Protein AF-A0A836W6Z4-F1 (afdb_monomer_lite)

Foldseek 3Di:
DKKKKKKAWPDPPQDLLVVLVLCCVLPVDDSVNQVVQQDPRSMHIDIDDDLVSVVSSVVVCVVCVVTMDMAIDDPDDLVNLVVLLVLLCVLVVVPLLVVLVLLVVLVVQLPDPPPVSVVVSVVVNQLVLLLLLLLLLLCVSVVSDDSVCSNVDDCVVSCVFRNQLSQLQVQLVVVVCVVVVVVLVVVCVVPPPVSVVVVVVVVLLCLLCVLQLSLQSNPDTGNNSNNCSVVVVVVCVVLCPDPQSVVLSVVSVVVVVVLVVVVVVLVPDPVNSVVSSVSSSVVSSSSSSSSNSSNVSSVVVVVD

Structure (mmCIF, N/CA/C/O backbone):
data_AF-A0A836W6Z4-F1
#
_entry.id   AF-A0A836W6Z4-F1
#
loop_
_atom_site.group_PDB
_atom_site.id
_atom_site.type_symbol
_atom_site.label_atom_id
_atom_site.label_alt_id
_atom_site.label_comp_id
_atom_site.label_asym_id
_atom_site.label_entity_id
_atom_site.label_seq_id
_atom_site.pdbx_PDB_ins_code
_atom_site.Cartn_x
_atom_site.Cartn_y
_atom_site.Cartn_z
_atom_site.occupancy
_atom_site.B_iso_or_equiv
_atom_site.auth_seq_id
_atom_site.auth_comp_id
_atom_site.auth_asym_id
_atom_site.auth_atom_id
_atom_site.pdbx_PDB_model_num
ATOM 1 N N . MET A 1 1 ? -11.816 14.012 15.359 1.00 51.31 1 MET A N 1
ATOM 2 C CA . MET A 1 1 ? -11.848 12.922 14.362 1.00 51.31 1 MET A CA 1
ATOM 3 C C . MET A 1 1 ? -13.086 12.096 14.646 1.00 51.31 1 MET A C 1
ATOM 5 O O . MET A 1 1 ? -13.243 11.673 15.780 1.00 51.31 1 MET A O 1
ATOM 9 N N . GLN A 1 2 ? -13.979 11.945 13.673 1.00 57.72 2 GLN A N 1
ATOM 10 C CA . GLN A 1 2 ? -15.216 11.180 13.823 1.00 57.72 2 GLN A CA 1
ATOM 11 C C . GLN A 1 2 ? -14.991 9.803 13.196 1.00 57.72 2 GLN A C 1
ATOM 13 O O . GLN A 1 2 ? -14.587 9.717 12.036 1.00 57.72 2 GLN A O 1
ATOM 18 N N . ILE A 1 3 ? -15.168 8.736 13.974 1.00 65.06 3 ILE A N 1
ATOM 19 C CA . ILE A 1 3 ? -14.982 7.365 13.498 1.00 65.06 3 ILE A CA 1
ATOM 20 C C . ILE A 1 3 ? -16.368 6.765 13.317 1.00 65.06 3 ILE A C 1
ATOM 22 O O . ILE A 1 3 ? -17.110 6.635 14.288 1.00 65.06 3 ILE A O 1
ATOM 26 N N . LYS A 1 4 ? -16.734 6.427 12.081 1.00 71.69 4 LYS A N 1
ATOM 27 C CA . LYS A 1 4 ? -17.977 5.708 11.823 1.00 71.69 4 LYS A CA 1
ATOM 28 C C . LYS A 1 4 ? -17.718 4.227 12.062 1.00 71.69 4 LYS A C 1
ATOM 30 O O . LYS A 1 4 ? -16.754 3.667 11.549 1.00 71.69 4 LYS A O 1
ATOM 35 N N . ILE A 1 5 ? -18.552 3.603 12.872 1.00 73.69 5 ILE A N 1
ATOM 36 C CA . ILE A 1 5 ? -18.482 2.180 13.177 1.00 73.69 5 ILE A CA 1
ATOM 37 C C . ILE A 1 5 ? -19.791 1.575 12.709 1.00 73.69 5 ILE A C 1
ATOM 39 O O . ILE A 1 5 ? -20.852 1.978 13.170 1.00 73.69 5 ILE A O 1
ATOM 43 N N . THR A 1 6 ? -19.707 0.625 11.792 1.00 79.94 6 THR A N 1
ATOM 44 C CA . THR A 1 6 ? -20.843 -0.137 11.289 1.00 79.94 6 THR A CA 1
ATOM 45 C C . THR A 1 6 ? -20.753 -1.544 11.855 1.00 79.94 6 THR A C 1
ATOM 47 O O . THR A 1 6 ? -19.759 -2.238 11.645 1.00 79.94 6 THR A O 1
ATOM 50 N N . ILE A 1 7 ? -21.774 -1.963 12.591 1.00 82.31 7 ILE A N 1
ATOM 51 C CA . ILE A 1 7 ? -21.876 -3.313 13.142 1.00 82.31 7 ILE A CA 1
ATOM 52 C C . ILE A 1 7 ? -22.884 -4.084 12.307 1.00 82.31 7 ILE A C 1
ATOM 54 O O . ILE A 1 7 ? -24.008 -3.625 12.108 1.00 82.31 7 ILE A O 1
ATOM 58 N N . LEU A 1 8 ? -22.454 -5.238 11.810 1.00 84.50 8 LEU A N 1
ATOM 59 C CA . LEU A 1 8 ? -23.192 -6.078 10.879 1.00 84.50 8 LEU A CA 1
ATOM 60 C C . LEU A 1 8 ? -23.392 -7.468 11.496 1.00 84.50 8 LEU A C 1
ATOM 62 O O . LEU A 1 8 ? -22.473 -7.980 12.151 1.00 84.50 8 LEU A O 1
ATOM 66 N N . PRO A 1 9 ? -24.540 -8.116 11.255 1.00 83.31 9 PRO A N 1
ATOM 67 C CA . PRO A 1 9 ? -24.681 -9.533 11.540 1.00 83.31 9 PRO A CA 1
ATOM 68 C C . PRO A 1 9 ? -23.813 -10.321 10.551 1.00 83.31 9 PRO A C 1
ATOM 70 O O . PRO A 1 9 ? -23.821 -10.060 9.350 1.00 83.31 9 PRO A O 1
ATOM 73 N N . LYS A 1 10 ? -23.027 -11.278 11.050 1.00 81.81 10 LYS A N 1
ATOM 74 C CA . LYS A 1 10 ? -22.146 -12.101 10.202 1.00 81.81 10 LYS A CA 1
ATOM 75 C C . LYS A 1 10 ? -22.907 -13.205 9.459 1.00 81.81 10 LYS A C 1
ATOM 77 O O . LYS A 1 10 ? -22.446 -13.692 8.428 1.00 81.81 10 LYS A O 1
ATOM 82 N N . HIS A 1 11 ? -24.051 -13.602 10.009 1.00 81.31 11 HIS A N 1
ATOM 83 C CA . HIS A 1 11 ? -24.929 -14.646 9.498 1.00 81.31 11 HIS A CA 1
ATOM 84 C C . HIS A 1 11 ? -26.379 -14.166 9.584 1.00 81.31 11 HIS A C 1
ATOM 86 O O . HIS A 1 11 ? -26.731 -13.478 10.543 1.00 81.31 11 HIS A O 1
ATOM 92 N N . ASP A 1 12 ? -27.220 -14.580 8.634 1.00 75.12 12 ASP A N 1
ATOM 93 C CA . ASP A 1 12 ? -28.648 -14.217 8.594 1.00 75.12 12 ASP A CA 1
ATOM 94 C C . ASP A 1 12 ? -29.431 -14.733 9.816 1.00 75.12 12 ASP A C 1
ATOM 96 O O . ASP A 1 12 ? -30.500 -14.226 10.146 1.00 75.12 12 ASP A O 1
ATOM 100 N N . GLU A 1 13 ? -28.878 -15.728 10.513 1.00 79.88 13 GLU A N 1
ATOM 101 C CA . GLU A 1 13 ? -29.438 -16.332 11.726 1.00 79.88 13 GLU A CA 1
ATOM 102 C C . GLU A 1 13 ? -29.236 -15.472 12.987 1.00 79.88 13 GLU A C 1
ATOM 104 O O . GLU A 1 13 ? -29.824 -15.757 14.030 1.00 79.88 13 GLU A O 1
ATOM 109 N N . VAL A 1 14 ? -28.399 -14.429 12.926 1.00 79.31 14 VAL A N 1
ATOM 110 C CA . VAL A 1 14 ? -28.156 -13.547 14.074 1.00 79.31 14 VAL A CA 1
ATOM 111 C C . VAL A 1 14 ? -29.374 -12.638 14.269 1.00 79.31 14 VAL A C 1
ATOM 113 O O . VAL A 1 14 ? -29.718 -11.888 13.352 1.00 79.31 14 VAL A O 1
ATOM 116 N N . PRO A 1 15 ? -30.022 -12.649 15.452 1.00 82.12 15 PRO A N 1
ATOM 117 C CA . PRO A 1 15 ? -31.189 -11.812 15.704 1.00 82.12 15 PRO A CA 1
ATOM 118 C C . PRO A 1 15 ? -30.866 -10.338 15.480 1.00 82.12 15 PRO A C 1
ATOM 120 O O . PRO A 1 15 ? -29.850 -9.840 15.969 1.00 82.12 15 PRO A O 1
ATOM 123 N N . LYS A 1 16 ? -31.748 -9.614 14.785 1.00 77.31 16 LYS A N 1
ATOM 124 C CA . LYS A 1 16 ? -31.541 -8.184 14.515 1.00 77.31 16 LYS A CA 1
ATOM 125 C C . LYS A 1 16 ? -31.423 -7.390 15.820 1.00 77.31 16 LYS A C 1
ATOM 127 O O . LYS A 1 16 ? -30.593 -6.489 15.910 1.00 77.31 16 LYS A O 1
ATOM 132 N N . GLU A 1 17 ? -32.150 -7.767 16.873 1.00 81.62 17 GLU A N 1
ATOM 133 C CA . GLU A 1 17 ? -32.040 -7.095 18.173 1.00 81.62 17 GLU A CA 1
ATOM 134 C C . GLU A 1 17 ? -30.682 -7.299 18.868 1.00 81.62 17 GLU A C 1
ATOM 136 O O . GLU A 1 17 ? -30.306 -6.488 19.718 1.00 81.62 17 GLU A O 1
ATOM 141 N N . PHE A 1 18 ? -29.916 -8.335 18.504 1.00 84.31 18 PHE A N 1
ATOM 142 C CA . PHE A 1 18 ? -28.637 -8.664 19.143 1.00 84.31 18 PHE A CA 1
ATOM 143 C C . PHE A 1 18 ? -27.609 -7.534 19.003 1.00 84.31 18 PHE A C 1
ATOM 145 O O . PHE A 1 18 ? -26.846 -7.264 19.930 1.00 84.31 18 PHE A O 1
ATOM 152 N N . ILE A 1 19 ? -27.613 -6.824 17.870 1.00 85.06 19 ILE A N 1
ATOM 153 C CA . ILE A 1 19 ? -26.703 -5.694 17.633 1.00 85.06 19 ILE A CA 1
ATOM 154 C C . ILE A 1 19 ? -27.031 -4.525 18.564 1.00 85.06 19 ILE A C 1
ATOM 156 O O . ILE A 1 19 ? -26.117 -3.907 19.110 1.00 85.06 19 ILE A O 1
ATOM 160 N N . CYS A 1 20 ? -28.315 -4.256 18.805 1.00 85.69 20 CYS A N 1
ATOM 161 C CA . CYS A 1 20 ? -28.715 -3.200 19.727 1.00 85.69 20 CYS A CA 1
ATOM 162 C C . CYS A 1 20 ? -28.459 -3.569 21.189 1.00 85.69 20 CYS A C 1
ATOM 164 O O . CYS A 1 20 ? -27.978 -2.720 21.932 1.00 85.69 20 CYS A O 1
ATOM 166 N N . GLN A 1 21 ? -28.632 -4.834 21.582 1.00 85.56 21 GLN A N 1
ATOM 167 C CA . GLN A 1 21 ? -28.217 -5.314 22.912 1.00 85.56 21 GLN A CA 1
ATOM 168 C C . GLN A 1 21 ? -26.697 -5.205 23.109 1.00 85.56 21 GLN A C 1
ATOM 170 O O . GLN A 1 21 ? -26.207 -4.810 24.173 1.00 85.56 21 GLN A O 1
ATOM 175 N N . PHE A 1 22 ? -25.928 -5.528 22.066 1.00 85.50 22 PHE A N 1
ATOM 176 C CA . PHE A 1 22 ? -24.480 -5.369 22.065 1.00 85.50 22 PHE A CA 1
ATOM 177 C C . PHE A 1 22 ? -24.077 -3.899 22.234 1.00 85.50 22 PHE A C 1
ATOM 179 O O . PHE A 1 22 ? -23.220 -3.597 23.065 1.00 85.50 22 PHE A O 1
ATOM 186 N N . LEU A 1 23 ? -24.695 -2.984 21.481 1.00 84.31 23 LEU A N 1
ATOM 187 C CA . LEU A 1 23 ? -24.410 -1.548 21.542 1.00 84.31 23 LEU A CA 1
ATOM 188 C C . LEU A 1 23 ? -24.853 -0.916 22.864 1.00 84.31 23 LEU A C 1
ATOM 190 O O . LEU A 1 23 ? -24.118 -0.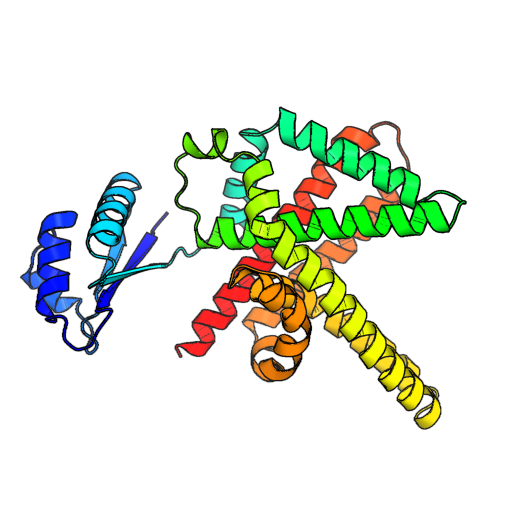101 23.418 1.00 84.31 23 LEU A O 1
ATOM 194 N N . GLU A 1 24 ? -25.984 -1.335 23.420 1.00 85.56 24 GLU A N 1
ATOM 195 C CA . GLU A 1 24 ? -26.427 -0.939 24.757 1.00 85.56 24 GLU A CA 1
ATOM 196 C C . GLU A 1 24 ? -25.398 -1.353 25.815 1.00 85.56 24 GLU A C 1
ATOM 198 O O . GLU A 1 24 ? -24.965 -0.545 26.635 1.00 85.56 24 GLU A O 1
ATOM 203 N N . THR A 1 25 ? -24.882 -2.579 25.727 1.00 80.25 25 THR A N 1
ATOM 204 C CA . THR A 1 25 ? -23.865 -3.071 26.666 1.00 80.25 25 THR A CA 1
ATOM 205 C C . THR A 1 25 ? -22.507 -2.384 26.471 1.00 80.25 25 THR A C 1
ATOM 207 O O . THR A 1 25 ? -21.814 -2.062 27.439 1.00 80.25 25 THR A O 1
ATOM 210 N N . ALA A 1 26 ? -22.092 -2.169 25.221 1.00 76.75 26 ALA A N 1
ATOM 211 C CA . ALA A 1 26 ? -20.766 -1.661 24.883 1.00 76.75 26 ALA A CA 1
ATOM 212 C C . ALA A 1 26 ? -20.650 -0.137 25.033 1.00 76.75 26 ALA A C 1
ATOM 214 O O . ALA A 1 26 ? -19.615 0.359 25.487 1.00 76.75 26 ALA A O 1
ATOM 215 N N . LEU A 1 27 ? -21.698 0.592 24.642 1.00 77.62 27 LEU A N 1
ATOM 216 C CA . LEU A 1 27 ? -21.726 2.052 24.540 1.00 77.62 27 LEU A CA 1
ATOM 217 C C . LEU A 1 27 ? -22.666 2.723 25.537 1.00 77.62 27 LEU A C 1
ATOM 219 O O . LEU A 1 27 ? -22.643 3.948 25.622 1.00 77.62 27 LEU A O 1
ATOM 223 N N . LYS A 1 28 ? -23.476 1.957 26.283 1.00 81.75 28 LYS A N 1
ATOM 224 C CA . LYS A 1 28 ? -24.622 2.491 27.042 1.00 81.75 28 LYS A CA 1
ATOM 225 C C . LYS A 1 28 ? -25.583 3.281 26.153 1.00 81.75 28 LYS A C 1
ATOM 227 O O . LYS A 1 28 ? -26.161 4.273 26.585 1.00 81.75 28 LYS A O 1
ATOM 232 N N . MET A 1 29 ? -25.688 2.863 24.896 1.00 82.19 29 MET A N 1
ATOM 233 C CA . MET A 1 29 ? -26.623 3.438 23.944 1.00 82.19 29 MET A CA 1
ATOM 234 C C . MET A 1 29 ? -28.033 2.956 24.270 1.00 82.19 29 MET A C 1
ATOM 236 O O . MET A 1 29 ? -28.215 1.774 24.545 1.00 82.19 29 MET A O 1
ATOM 240 N N . ASP A 1 30 ? -29.017 3.851 24.233 1.00 87.31 30 ASP A N 1
ATOM 241 C CA . ASP A 1 30 ? -30.404 3.463 24.464 1.00 87.31 30 ASP A CA 1
ATOM 242 C C . ASP A 1 30 ? -30.882 2.485 23.377 1.00 87.31 30 ASP A C 1
ATOM 244 O O . ASP A 1 30 ? -30.631 2.672 22.181 1.00 87.31 30 ASP A O 1
ATOM 248 N N . PHE A 1 31 ? -31.548 1.410 23.798 1.00 84.81 31 PHE A N 1
ATOM 249 C CA . PHE A 1 31 ? -31.961 0.330 22.905 1.00 84.81 31 PHE A CA 1
ATOM 250 C C . PHE A 1 31 ? -32.977 0.795 21.849 1.00 84.81 31 PHE A C 1
ATOM 252 O O . PHE A 1 31 ? -32.894 0.401 20.682 1.00 84.81 31 PHE A O 1
ATOM 259 N N . GLU A 1 32 ? -33.909 1.671 22.229 1.00 84.00 32 GLU A N 1
ATOM 260 C CA . GLU A 1 32 ? -34.918 2.216 21.317 1.00 84.00 32 GLU A CA 1
ATOM 261 C C . GLU A 1 32 ? -34.317 3.269 20.377 1.00 84.00 32 GLU A C 1
ATOM 263 O O . GLU A 1 32 ? -34.718 3.380 19.215 1.00 84.00 32 GLU A O 1
ATOM 268 N N . GLU A 1 33 ? -33.298 4.001 20.827 1.00 82.12 33 GLU A N 1
ATOM 269 C CA . GLU A 1 33 ? -32.494 4.866 19.963 1.00 82.12 33 GLU A CA 1
ATOM 270 C C . GLU A 1 33 ? -31.676 4.059 18.938 1.00 82.12 33 GLU A C 1
ATOM 272 O O . GLU A 1 33 ? -31.622 4.426 17.763 1.00 82.12 33 GLU A O 1
ATOM 277 N N . CYS A 1 34 ? -31.120 2.910 19.334 1.00 83.00 34 CYS A N 1
ATOM 278 C CA . CYS A 1 34 ? -30.420 2.007 18.421 1.00 83.00 34 CYS A CA 1
ATOM 279 C C . CYS A 1 34 ? -31.342 1.417 17.344 1.00 83.00 34 CYS A C 1
ATOM 281 O O . CYS A 1 34 ? -30.981 1.416 16.166 1.00 83.00 34 CYS A O 1
ATOM 283 N N . LYS A 1 35 ? -32.557 0.980 17.707 1.00 81.88 35 LYS A N 1
ATOM 284 C CA . LYS A 1 35 ? -33.543 0.463 16.740 1.00 81.88 35 LYS A CA 1
ATOM 285 C C . LYS A 1 35 ? -33.875 1.460 15.634 1.00 81.88 35 LYS A C 1
ATOM 287 O O . LYS A 1 35 ? -34.080 1.058 14.494 1.00 81.88 35 LYS A O 1
ATOM 292 N N . LYS A 1 36 ? -33.909 2.761 15.942 1.00 82.31 36 LYS A N 1
ATOM 293 C CA . LYS A 1 36 ? -34.165 3.814 14.941 1.00 82.31 36 LYS A CA 1
ATOM 294 C C . LYS A 1 36 ? -33.034 3.959 13.924 1.00 82.31 36 LYS A C 1
ATOM 296 O O . LYS A 1 36 ? -33.272 4.430 12.817 1.00 82.31 36 LYS A O 1
ATOM 301 N N . LEU A 1 37 ? -31.817 3.580 14.305 1.00 80.75 37 LEU A N 1
ATOM 302 C CA . LEU A 1 37 ? -30.626 3.620 13.456 1.00 80.75 37 LEU A CA 1
ATOM 303 C C . LEU A 1 37 ? -30.371 2.293 12.736 1.00 80.75 37 LEU A C 1
ATOM 305 O O . LEU A 1 37 ? -29.434 2.202 11.941 1.00 80.75 37 LEU A O 1
ATOM 309 N N . GLN A 1 38 ? -31.178 1.271 13.022 1.00 83.56 38 GLN A N 1
ATOM 310 C CA . GLN A 1 38 ? -31.042 -0.042 12.426 1.00 83.56 38 GLN A CA 1
ATOM 311 C C . GLN A 1 38 ? -31.574 -0.047 10.993 1.00 83.56 38 GLN A C 1
ATOM 313 O O . GLN A 1 38 ? -32.729 0.287 10.726 1.00 83.56 38 GLN A O 1
ATOM 318 N N . LEU A 1 39 ? -30.712 -0.442 10.062 1.00 82.12 39 LEU A N 1
ATOM 319 C CA . LEU A 1 39 ? -31.047 -0.591 8.653 1.00 82.12 39 LEU A CA 1
ATOM 320 C C . LEU A 1 39 ? -31.784 -1.916 8.403 1.00 82.12 39 LEU A C 1
ATOM 322 O O . LEU A 1 39 ? -31.840 -2.815 9.244 1.00 82.12 39 LEU A O 1
ATOM 326 N N . SER A 1 40 ? -32.367 -2.055 7.213 1.00 75.19 40 SER A N 1
ATOM 327 C CA . SER A 1 40 ? -33.165 -3.224 6.813 1.00 75.19 40 SER A CA 1
ATOM 328 C C . SER A 1 40 ? -32.404 -4.556 6.883 1.00 75.19 40 SER A C 1
ATOM 330 O O . SER A 1 40 ? -33.006 -5.601 7.151 1.00 75.19 40 SER A O 1
ATOM 332 N N . ASP A 1 41 ? -31.086 -4.511 6.688 1.00 74.00 41 ASP A N 1
ATOM 333 C CA . ASP A 1 41 ? -30.152 -5.639 6.800 1.00 74.00 41 ASP A CA 1
ATOM 334 C C . ASP A 1 41 ? -29.767 -5.964 8.259 1.00 74.00 41 ASP A C 1
ATOM 336 O O . ASP A 1 41 ? -28.981 -6.870 8.513 1.00 74.00 41 ASP A O 1
ATOM 340 N N . GLY A 1 42 ? -30.337 -5.248 9.232 1.00 76.50 42 GLY A N 1
ATOM 341 C CA . GLY A 1 42 ? -30.037 -5.391 10.654 1.00 76.50 42 GLY A CA 1
ATOM 342 C C . GLY A 1 42 ? -28.787 -4.631 11.097 1.00 76.50 42 GLY A C 1
ATOM 343 O O . GLY A 1 42 ? -28.487 -4.634 12.290 1.00 76.50 42 GLY A O 1
ATOM 344 N N . SER A 1 43 ? -28.077 -3.964 10.186 1.00 82.69 43 SER A N 1
ATOM 345 C CA . SER A 1 43 ? -26.854 -3.238 10.511 1.00 82.69 43 SER A CA 1
ATOM 346 C C . SER A 1 43 ? -27.122 -1.929 11.247 1.00 82.69 43 SER A C 1
ATOM 348 O O . SER A 1 43 ? -28.165 -1.298 11.073 1.00 82.69 43 SER A O 1
ATOM 350 N N . VAL A 1 44 ? -26.166 -1.510 12.078 1.00 84.38 44 VAL A N 1
ATOM 351 C CA . VAL A 1 44 ? -26.234 -0.233 12.800 1.00 84.38 44 VAL A CA 1
ATOM 352 C C . VAL A 1 44 ? -24.928 0.525 12.604 1.00 84.38 44 VAL A C 1
ATOM 354 O O . VAL A 1 44 ? -23.848 0.003 12.891 1.00 84.38 44 VAL A O 1
ATOM 357 N N . SER A 1 45 ? -25.023 1.770 12.134 1.00 81.44 45 SER A N 1
ATOM 358 C CA . SER A 1 45 ? -23.888 2.690 12.030 1.00 81.44 45 SER A CA 1
ATOM 359 C C . SER A 1 45 ? -23.921 3.723 13.154 1.00 81.44 45 SER A C 1
ATOM 361 O O . SER A 1 45 ? -24.859 4.509 13.253 1.00 81.44 45 SER A O 1
ATOM 363 N N . VAL A 1 46 ? -22.863 3.771 13.961 1.00 79.75 46 VAL A N 1
ATOM 364 C CA . VAL A 1 46 ? -22.702 4.721 15.069 1.00 79.75 46 VAL A CA 1
ATOM 365 C C . VAL A 1 46 ? -21.433 5.541 14.866 1.00 79.75 46 VAL A C 1
ATOM 367 O O . VAL A 1 46 ? -20.396 5.021 14.450 1.00 79.75 46 VAL A O 1
ATOM 370 N N . PHE A 1 47 ? -21.495 6.835 15.172 1.00 76.19 47 PHE A N 1
ATOM 371 C CA . PHE A 1 47 ? -20.317 7.694 15.181 1.00 76.19 47 PHE A CA 1
ATOM 372 C C . PHE A 1 47 ? -19.716 7.756 16.581 1.00 76.19 47 PHE A C 1
ATOM 374 O O . PHE A 1 47 ? -20.373 8.171 17.532 1.00 76.19 47 PHE A O 1
ATOM 381 N N . VAL A 1 48 ? -18.446 7.374 16.694 1.00 71.12 48 VAL A N 1
ATOM 382 C CA . VAL A 1 48 ? -17.691 7.414 17.946 1.00 71.12 48 VAL A CA 1
ATOM 383 C C . VAL A 1 48 ? -16.637 8.512 17.869 1.00 71.12 48 VAL A C 1
ATOM 385 O O . VAL A 1 48 ? -15.902 8.637 16.883 1.00 71.12 48 VAL A O 1
ATOM 388 N N . TYR A 1 49 ? -16.585 9.325 18.923 1.00 65.19 49 TYR A N 1
ATOM 389 C CA . TYR A 1 49 ? -15.728 10.509 19.009 1.00 65.19 49 TYR A CA 1
ATOM 390 C C . TYR A 1 49 ? -14.488 10.295 19.889 1.00 65.19 49 TYR A C 1
ATOM 392 O O . TYR A 1 49 ? -13.554 11.093 19.816 1.00 65.19 49 TYR A O 1
ATOM 400 N N . ASP A 1 50 ? -14.437 9.215 20.678 1.00 68.94 50 ASP A N 1
ATOM 401 C CA . ASP A 1 50 ? -13.321 8.901 21.569 1.00 68.94 50 ASP A CA 1
ATOM 402 C C . ASP A 1 50 ? -12.683 7.527 21.283 1.00 68.94 50 ASP A C 1
ATOM 404 O O . ASP A 1 50 ? -13.337 6.531 20.969 1.00 68.94 50 ASP A O 1
ATOM 408 N N . TYR A 1 51 ? -11.355 7.467 21.410 1.00 61.78 51 TYR A N 1
ATOM 409 C CA . TYR A 1 51 ? -10.584 6.251 21.140 1.00 61.78 51 TYR A CA 1
ATOM 410 C C . TYR A 1 51 ? -10.844 5.135 22.163 1.00 61.78 51 TYR A C 1
ATOM 412 O O . TYR A 1 51 ? -10.762 3.962 21.810 1.00 61.78 51 TYR A O 1
ATOM 420 N N . ASN A 1 52 ? -11.188 5.459 23.412 1.00 67.19 52 ASN A N 1
ATOM 421 C CA . ASN A 1 52 ? -11.423 4.448 24.448 1.00 67.19 52 ASN A CA 1
ATOM 422 C C . ASN A 1 52 ? -12.679 3.621 24.163 1.00 67.19 52 ASN A C 1
ATOM 424 O O . ASN A 1 52 ? -12.669 2.396 24.305 1.00 67.19 52 ASN A O 1
ATOM 428 N N . THR A 1 53 ? -13.747 4.276 23.726 1.00 71.69 53 THR A N 1
ATOM 429 C CA . THR A 1 53 ? -14.983 3.624 23.300 1.00 71.69 53 THR A CA 1
ATOM 430 C C . THR A 1 53 ? -14.775 2.765 22.054 1.00 71.69 53 THR A C 1
ATOM 432 O O . THR A 1 53 ? -15.255 1.632 22.013 1.00 71.69 53 THR A O 1
ATOM 435 N N . LEU A 1 54 ? -13.973 3.235 21.090 1.00 70.25 54 LEU A N 1
ATOM 436 C CA . LEU A 1 54 ? -13.543 2.431 19.939 1.00 70.25 54 LEU A CA 1
ATOM 437 C C . LEU A 1 54 ? -12.854 1.126 20.388 1.00 70.25 54 LEU A C 1
ATOM 439 O O . LEU A 1 54 ? -13.212 0.051 19.910 1.00 70.25 54 LEU A O 1
ATOM 443 N N . TYR A 1 55 ? -11.907 1.186 21.334 1.00 68.94 55 TYR A N 1
ATOM 444 C CA . TYR A 1 55 ? -11.222 -0.017 21.834 1.00 68.94 55 TYR A CA 1
ATOM 445 C C . TYR A 1 55 ? -12.156 -0.990 22.537 1.00 68.94 55 TYR A C 1
ATOM 447 O O . TYR A 1 55 ? -12.027 -2.202 22.357 1.00 68.94 55 TYR A O 1
ATOM 455 N N . LYS A 1 56 ? -13.087 -0.480 23.348 1.00 75.81 56 LYS A N 1
ATOM 456 C CA . LYS A 1 56 ? -14.085 -1.323 24.015 1.00 75.81 56 LYS A CA 1
ATOM 457 C C . LYS A 1 56 ? -14.931 -2.066 22.989 1.00 75.81 56 LYS A C 1
ATOM 459 O O . LYS A 1 56 ? -15.057 -3.284 23.090 1.00 75.81 56 LYS A O 1
ATOM 464 N N . LEU A 1 57 ? -15.430 -1.355 21.978 1.00 74.56 57 LEU A N 1
ATOM 465 C CA . LEU A 1 57 ? -16.188 -1.946 20.880 1.00 74.56 57 LEU A CA 1
ATOM 466 C C . LEU A 1 57 ? -15.383 -2.996 20.123 1.00 74.56 57 LEU A C 1
ATOM 468 O O . LEU A 1 57 ? -15.903 -4.076 19.878 1.00 74.56 57 LEU A O 1
ATOM 472 N N . LYS A 1 58 ? -14.114 -2.725 19.805 1.00 68.50 58 LYS A N 1
ATOM 473 C CA . LYS A 1 58 ? -13.255 -3.686 19.109 1.00 68.50 58 LYS A CA 1
ATOM 474 C C . LYS A 1 58 ? -13.015 -4.945 19.939 1.00 68.50 58 LYS A C 1
ATOM 476 O O . LYS A 1 58 ? -13.201 -6.048 19.442 1.00 68.50 58 LYS A O 1
ATOM 481 N N . ARG A 1 59 ? -12.643 -4.797 21.214 1.00 74.56 59 ARG A N 1
ATOM 482 C CA . ARG A 1 59 ? -12.372 -5.934 22.109 1.00 74.56 59 ARG A CA 1
ATOM 483 C C . ARG A 1 59 ? -13.610 -6.807 22.306 1.00 74.56 59 ARG A C 1
ATOM 485 O O . ARG A 1 59 ? -13.510 -8.029 22.389 1.00 74.56 59 ARG A O 1
ATOM 492 N N . LEU A 1 60 ? -14.779 -6.178 22.391 1.00 75.31 60 LEU A N 1
ATOM 493 C CA . LEU A 1 60 ? -16.049 -6.891 22.426 1.00 75.31 60 LEU A CA 1
ATOM 494 C C . LEU A 1 60 ? -16.338 -7.532 21.060 1.00 75.31 60 LEU A C 1
ATOM 496 O O . LEU A 1 60 ? -16.656 -8.712 21.010 1.00 75.31 60 LEU A O 1
ATOM 500 N N . GLY A 1 61 ? -16.118 -6.826 19.956 1.00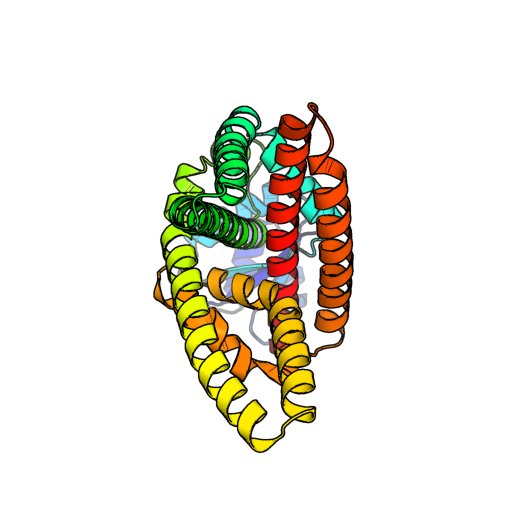 75.25 61 GLY A N 1
ATOM 501 C CA . GLY A 1 61 ? -16.239 -7.354 18.597 1.00 75.25 61 GLY A CA 1
ATOM 502 C C . GLY A 1 61 ? -15.377 -8.582 18.325 1.00 75.25 61 GLY A C 1
ATOM 503 O O . GLY A 1 61 ? -15.862 -9.534 17.733 1.00 75.25 61 GLY A O 1
ATOM 504 N N . GLU A 1 62 ? -14.135 -8.619 18.812 1.00 75.38 62 GLU A N 1
ATOM 505 C CA . GLU A 1 62 ? -13.269 -9.803 18.732 1.00 75.38 62 GLU A CA 1
ATOM 506 C C . GLU A 1 62 ? -13.872 -10.987 19.498 1.00 75.38 62 GLU A C 1
ATOM 508 O O . GLU A 1 62 ? -13.918 -12.105 18.980 1.00 75.38 62 GLU A O 1
ATOM 513 N N . ARG A 1 63 ? -14.409 -10.735 20.700 1.00 79.50 63 ARG A N 1
ATOM 514 C CA . ARG A 1 63 ? -15.097 -11.750 21.514 1.00 79.50 63 ARG A CA 1
ATOM 515 C C . ARG A 1 63 ? -16.361 -12.284 20.829 1.00 79.50 63 ARG A C 1
ATOM 517 O O . ARG A 1 63 ? -16.660 -13.465 20.972 1.00 79.50 63 ARG A O 1
ATOM 524 N N . TYR A 1 64 ? -17.068 -11.447 20.074 1.00 81.12 64 TYR A N 1
ATOM 525 C CA . TYR A 1 64 ? -18.281 -11.817 19.337 1.00 81.12 64 TYR A CA 1
ATOM 526 C C . TYR A 1 64 ? -18.049 -11.973 17.827 1.00 81.12 64 TYR A C 1
ATOM 528 O O . TYR A 1 64 ? -19.008 -11.965 17.061 1.00 81.12 64 TYR A O 1
ATOM 536 N N . SER A 1 65 ? -16.804 -12.173 17.383 1.00 78.75 65 SER A N 1
ATOM 537 C CA . SER A 1 65 ? -16.422 -12.210 15.957 1.00 78.75 65 SER A CA 1
ATOM 538 C C . SER A 1 65 ? -17.039 -13.368 15.163 1.00 78.75 65 SER A C 1
ATOM 540 O O . SER A 1 65 ? -17.001 -13.381 13.929 1.00 78.75 65 SER A O 1
ATOM 542 N N . ASN A 1 66 ? -17.620 -14.348 15.858 1.00 81.12 66 ASN A N 1
ATOM 543 C CA . ASN A 1 66 ? -18.412 -15.425 15.266 1.00 81.12 66 ASN A CA 1
ATOM 544 C C . ASN A 1 66 ? -19.833 -14.982 14.886 1.00 81.12 66 ASN A C 1
ATOM 546 O O . ASN A 1 66 ? -20.431 -15.590 14.012 1.00 81.12 66 ASN A O 1
ATOM 550 N N . PHE A 1 67 ? -20.350 -13.923 15.507 1.00 81.50 67 PHE A N 1
ATOM 551 C CA . PHE A 1 67 ? -21.724 -13.444 15.332 1.00 81.50 67 PHE A CA 1
ATOM 552 C C . PHE A 1 67 ? -21.777 -12.073 14.656 1.00 81.50 67 PHE A C 1
ATOM 554 O O . PHE A 1 67 ? -22.701 -11.785 13.903 1.00 81.50 67 PHE A O 1
ATOM 561 N N . LEU A 1 68 ? -20.775 -11.231 14.904 1.00 82.31 68 LEU A N 1
ATOM 562 C CA . LEU A 1 68 ? -20.739 -9.850 14.446 1.00 82.31 68 LEU A CA 1
ATOM 563 C C . LEU A 1 68 ? -19.524 -9.597 13.561 1.00 82.31 68 LEU A C 1
ATOM 565 O O . LEU A 1 68 ? -18.413 -10.045 13.847 1.00 82.31 68 LEU A O 1
ATOM 569 N N . GLU A 1 69 ? -19.737 -8.806 12.517 1.00 80.31 69 GLU A N 1
ATOM 570 C CA . GLU A 1 69 ? -18.677 -8.142 11.772 1.00 80.31 69 GLU A CA 1
ATOM 571 C C . GLU A 1 69 ? -18.709 -6.650 12.131 1.00 80.31 69 GLU A C 1
ATOM 573 O O . GLU A 1 69 ? -19.687 -5.953 11.868 1.00 80.31 69 GLU A O 1
ATOM 578 N N . ILE A 1 70 ? -17.639 -6.147 12.752 1.00 74.19 70 ILE A N 1
ATOM 579 C CA . ILE A 1 70 ? -17.486 -4.715 13.027 1.00 74.19 70 ILE A CA 1
ATOM 580 C C . ILE A 1 70 ? -16.622 -4.105 11.925 1.00 74.19 70 ILE A C 1
ATOM 582 O O . ILE A 1 70 ? -15.428 -4.392 11.831 1.00 74.19 70 ILE A O 1
ATOM 586 N N . ARG A 1 71 ? -17.218 -3.235 11.107 1.00 70.69 71 ARG A N 1
ATOM 587 C CA . ARG A 1 71 ? -16.510 -2.416 10.120 1.00 70.69 71 ARG A CA 1
ATOM 588 C C . ARG A 1 71 ? -16.281 -1.023 10.670 1.00 70.69 71 ARG A C 1
ATOM 590 O O . ARG A 1 71 ? -17.210 -0.330 11.067 1.00 70.69 71 ARG A O 1
ATOM 597 N N . ILE A 1 72 ? -15.027 -0.595 10.674 1.00 67.75 72 ILE A N 1
ATOM 598 C CA . ILE A 1 72 ? -14.641 0.732 11.145 1.00 67.75 72 ILE A CA 1
ATOM 599 C C . ILE A 1 72 ? -14.300 1.578 9.923 1.00 67.75 72 ILE A C 1
ATOM 601 O O . ILE A 1 72 ? -13.262 1.414 9.286 1.00 67.75 72 ILE A O 1
ATOM 605 N N . GLU A 1 73 ? -15.205 2.489 9.590 1.00 62.19 73 GLU A N 1
ATOM 606 C CA . GLU A 1 73 ? -15.070 3.441 8.499 1.00 62.19 73 GLU A CA 1
ATOM 607 C C . GLU A 1 73 ? -14.438 4.731 9.029 1.00 62.19 73 GLU A C 1
ATOM 609 O O . GLU A 1 73 ? -15.071 5.583 9.661 1.00 62.19 73 GLU A O 1
ATOM 614 N N . LYS A 1 74 ? -13.143 4.893 8.754 1.00 63.12 74 LYS A N 1
ATOM 615 C CA . LYS A 1 74 ? -12.432 6.149 9.002 1.00 63.12 74 LYS A CA 1
ATOM 616 C C . LYS A 1 74 ? -12.317 6.934 7.704 1.00 63.12 74 LYS A C 1
ATOM 618 O O . LYS A 1 74 ? -11.702 6.484 6.731 1.00 63.12 74 LYS A O 1
ATOM 623 N N . ASN A 1 75 ? -12.905 8.127 7.681 1.00 62.66 75 ASN A N 1
ATOM 624 C CA . ASN A 1 75 ? -12.679 9.108 6.623 1.00 62.66 75 ASN A CA 1
ATOM 625 C C . ASN A 1 75 ? -11.379 9.849 6.917 1.00 62.66 75 ASN A C 1
ATOM 627 O O . ASN A 1 75 ? -11.380 10.900 7.546 1.00 62.66 75 ASN A O 1
ATOM 631 N N . PHE A 1 76 ? -10.263 9.254 6.500 1.00 61.81 76 PHE A N 1
ATOM 632 C CA . PHE A 1 76 ? -8.971 9.918 6.566 1.00 61.81 76 PHE A CA 1
ATOM 633 C C . PHE A 1 76 ? -8.822 10.886 5.401 1.00 61.81 76 PHE A C 1
ATOM 635 O O . PHE A 1 76 ? -8.931 10.484 4.240 1.00 61.81 76 PHE A O 1
ATOM 642 N N . THR A 1 77 ? -8.533 12.147 5.707 1.00 63.62 77 THR A N 1
ATOM 643 C CA . THR A 1 77 ? -8.040 13.081 4.695 1.00 63.62 77 THR A CA 1
ATOM 644 C C . THR A 1 77 ? -6.572 12.764 4.365 1.00 63.62 77 THR A C 1
ATOM 646 O O . THR A 1 77 ? -5.878 12.137 5.175 1.00 63.62 77 THR A O 1
ATOM 649 N N . PRO A 1 78 ? -6.048 13.201 3.204 1.00 57.72 78 PRO A N 1
ATOM 650 C CA . PRO A 1 78 ? -4.618 13.094 2.902 1.00 57.72 78 PRO A CA 1
ATOM 651 C C . PRO A 1 78 ? -3.723 13.698 3.998 1.00 57.72 78 PRO A C 1
ATOM 653 O O . PRO A 1 78 ? -2.653 13.167 4.293 1.00 57.72 78 PRO A O 1
ATOM 656 N N . GLU A 1 79 ? -4.182 14.773 4.644 1.00 60.50 79 GLU A N 1
ATOM 657 C CA . GLU A 1 79 ? -3.477 15.427 5.748 1.00 60.50 79 GLU A CA 1
ATOM 658 C C . GLU A 1 79 ? -3.452 14.560 7.020 1.00 60.50 79 GLU A C 1
ATOM 660 O O . GLU A 1 79 ? -2.427 14.474 7.700 1.00 60.50 79 GLU A O 1
ATOM 665 N N . ASP A 1 80 ? -4.546 13.857 7.324 1.00 63.75 80 ASP A N 1
ATOM 666 C CA . ASP A 1 80 ? -4.605 12.933 8.462 1.00 63.75 80 ASP A CA 1
ATOM 667 C C . ASP A 1 80 ? -3.696 11.719 8.254 1.00 63.75 80 ASP A C 1
ATOM 669 O O . ASP A 1 80 ? -2.971 11.325 9.173 1.00 63.75 80 ASP A O 1
ATOM 673 N N . LEU A 1 81 ? -3.682 11.159 7.036 1.00 63.69 81 LEU A N 1
ATOM 674 C CA . LEU A 1 81 ? -2.761 10.082 6.658 1.00 63.69 81 LEU A CA 1
ATOM 675 C C . LEU A 1 81 ? -1.312 10.534 6.827 1.00 63.69 81 LEU A C 1
ATOM 677 O O . LEU A 1 81 ? -0.496 9.803 7.391 1.00 63.69 81 LEU A O 1
ATOM 681 N N . PHE A 1 82 ? -1.002 11.759 6.404 1.00 61.31 82 PHE A N 1
ATOM 682 C CA . PHE A 1 82 ? 0.322 12.336 6.574 1.00 61.31 82 PHE A CA 1
ATOM 683 C C . PHE A 1 82 ? 0.715 12.447 8.055 1.00 61.31 82 PHE A C 1
ATOM 685 O O . PHE A 1 82 ? 1.768 11.944 8.453 1.00 61.31 82 PHE A O 1
ATOM 692 N N . LYS A 1 83 ? -0.150 13.023 8.899 1.00 64.00 83 LYS A N 1
ATOM 693 C CA . LYS A 1 83 ? 0.103 13.168 10.344 1.00 64.00 83 LYS A CA 1
ATOM 694 C C . LYS A 1 83 ? 0.305 11.817 11.037 1.00 64.00 83 LYS A C 1
ATOM 696 O O . LYS A 1 83 ? 1.222 11.684 11.847 1.00 64.00 83 LYS A O 1
ATOM 701 N N . LEU A 1 84 ? -0.508 10.810 10.712 1.00 64.69 84 LEU A N 1
ATOM 702 C CA . LEU A 1 84 ? -0.396 9.450 11.261 1.00 64.69 84 LEU A CA 1
ATOM 703 C C . LEU A 1 84 ? 0.917 8.771 10.875 1.00 64.69 84 LEU A C 1
ATOM 705 O O . LEU A 1 84 ? 1.597 8.186 11.717 1.00 64.69 84 LEU A O 1
ATOM 709 N N . SER A 1 85 ? 1.299 8.893 9.611 1.00 63.19 85 SER A N 1
ATOM 710 C CA . SER A 1 85 ? 2.533 8.304 9.094 1.00 63.19 85 SER A CA 1
ATOM 711 C C . SER A 1 85 ? 3.771 8.985 9.654 1.00 63.19 85 SER A C 1
ATOM 713 O O . SER A 1 85 ? 4.740 8.328 10.026 1.00 63.19 85 SER A O 1
ATOM 715 N N . PHE A 1 86 ? 3.733 10.312 9.771 1.00 63.84 86 PHE A N 1
ATOM 716 C CA . PHE A 1 86 ? 4.813 11.077 10.373 1.00 63.84 86 PHE A CA 1
ATOM 717 C C . PHE A 1 86 ? 4.973 10.740 11.859 1.00 63.84 86 PHE A C 1
ATOM 719 O O . PHE A 1 86 ? 6.094 10.553 12.332 1.00 63.84 86 PHE A O 1
ATOM 726 N N . LYS A 1 87 ? 3.864 10.573 12.594 1.00 65.81 87 LYS A N 1
ATOM 727 C CA . LYS A 1 87 ? 3.893 10.047 13.966 1.00 65.81 87 LYS A CA 1
ATOM 728 C C . LYS A 1 87 ? 4.502 8.641 14.028 1.00 65.81 87 LYS A C 1
ATOM 730 O O . LYS A 1 87 ? 5.319 8.395 14.912 1.00 65.81 87 LYS A O 1
ATOM 735 N N . PHE A 1 88 ? 4.172 7.756 13.083 1.00 65.69 88 PHE A N 1
ATOM 736 C CA . PHE A 1 88 ? 4.761 6.415 12.986 1.00 65.69 88 PHE A CA 1
ATOM 737 C C . PHE A 1 88 ? 6.286 6.466 12.795 1.00 65.69 88 PHE A C 1
ATOM 739 O O . PHE A 1 88 ? 7.010 5.808 13.544 1.00 65.69 88 PHE A O 1
ATOM 746 N N . ILE A 1 89 ? 6.785 7.291 11.864 1.00 62.44 89 ILE A N 1
ATOM 747 C CA . ILE A 1 89 ? 8.231 7.500 11.662 1.00 62.44 89 ILE A CA 1
ATOM 748 C C . ILE A 1 89 ? 8.875 8.062 12.928 1.00 62.44 89 ILE A C 1
ATOM 750 O O . ILE A 1 89 ? 9.903 7.562 13.376 1.00 62.44 89 ILE A O 1
ATOM 754 N N . LYS A 1 90 ? 8.273 9.101 13.519 1.00 62.81 90 LYS A N 1
ATOM 755 C CA . LYS A 1 90 ? 8.804 9.772 14.711 1.00 62.81 90 LYS A CA 1
ATOM 756 C C . LYS A 1 90 ? 8.870 8.831 15.920 1.00 62.81 90 LYS A C 1
ATOM 758 O O . LYS A 1 90 ? 9.789 8.934 16.725 1.00 62.81 90 LYS A O 1
ATOM 763 N N . GLY A 1 91 ? 7.930 7.894 16.042 1.00 63.41 91 GLY A N 1
ATOM 764 C CA . GLY A 1 91 ? 7.970 6.834 17.053 1.00 63.41 91 GLY A CA 1
ATOM 765 C C . GLY A 1 91 ? 9.064 5.787 16.811 1.00 63.41 91 GLY A C 1
ATOM 766 O O . GLY A 1 91 ? 9.422 5.065 17.735 1.00 63.41 91 GLY A O 1
ATOM 767 N N . ASN A 1 92 ? 9.618 5.735 15.596 1.00 63.75 92 ASN A N 1
ATOM 768 C CA . ASN A 1 92 ? 10.544 4.714 15.110 1.00 63.75 92 ASN A CA 1
ATOM 769 C C . ASN A 1 92 ? 11.768 5.344 14.409 1.00 63.75 92 ASN A C 1
ATOM 771 O O . ASN A 1 92 ? 12.204 4.886 13.350 1.00 63.75 92 ASN A O 1
ATOM 775 N N . VAL A 1 93 ? 12.324 6.424 14.970 1.00 64.00 93 VAL A N 1
ATOM 776 C CA . VAL A 1 93 ? 13.389 7.223 14.328 1.00 64.00 93 VAL A CA 1
ATOM 777 C C . VAL A 1 93 ? 14.661 6.414 14.095 1.00 64.00 93 VAL A C 1
ATOM 779 O O . VAL A 1 93 ? 15.120 6.338 12.959 1.00 64.00 93 VAL A O 1
ATOM 782 N N . GLU A 1 94 ? 15.205 5.763 15.130 1.00 61.66 94 GLU A N 1
ATOM 783 C CA . GLU A 1 94 ? 16.434 4.949 15.024 1.00 61.66 94 GLU A CA 1
ATOM 784 C C . GLU A 1 94 ? 16.323 3.909 13.902 1.00 61.66 94 GLU A C 1
ATOM 786 O O . GLU A 1 94 ? 17.253 3.616 13.152 1.00 61.66 94 GLU A O 1
ATOM 791 N N . PHE A 1 95 ? 15.126 3.374 13.766 1.00 63.88 95 PHE A N 1
ATOM 792 C CA . PHE A 1 95 ? 14.813 2.349 12.811 1.00 63.88 95 PHE A CA 1
ATOM 793 C C . PHE A 1 95 ? 14.640 2.869 11.385 1.00 63.88 95 PHE A C 1
ATOM 795 O O . PHE A 1 95 ? 15.162 2.276 10.441 1.00 63.88 95 PHE A O 1
ATOM 802 N N . SER A 1 96 ? 13.980 4.014 11.246 1.00 62.97 96 SER A N 1
ATOM 803 C CA . SER A 1 96 ? 13.871 4.750 9.988 1.00 62.97 96 SER A CA 1
ATOM 804 C C . SER A 1 96 ? 15.258 5.136 9.457 1.00 62.97 96 SER A C 1
ATOM 806 O O . SER A 1 96 ? 15.510 5.023 8.258 1.00 62.97 96 SER A O 1
ATOM 808 N N . PHE A 1 97 ? 16.192 5.483 10.353 1.00 65.00 97 PHE A N 1
ATOM 809 C CA . PHE A 1 97 ? 17.598 5.723 10.022 1.00 65.00 97 PHE A CA 1
ATOM 810 C C . PHE A 1 97 ? 18.320 4.466 9.514 1.00 65.00 97 PHE A C 1
ATOM 812 O O . PHE A 1 97 ? 18.948 4.525 8.459 1.00 65.00 97 PHE A O 1
ATOM 819 N N . LYS A 1 98 ? 18.220 3.325 10.216 1.00 66.38 98 LYS A N 1
ATOM 820 C CA . LYS A 1 98 ? 18.888 2.064 9.816 1.00 66.38 98 LYS A CA 1
ATOM 821 C C . LYS A 1 98 ? 18.412 1.532 8.461 1.00 66.38 98 LYS A C 1
ATOM 823 O O . LYS A 1 98 ? 19.196 0.967 7.707 1.00 66.38 98 LYS A O 1
ATOM 828 N N . TRP A 1 99 ? 17.129 1.685 8.151 1.00 66.25 99 TRP A N 1
ATOM 829 C CA . TRP A 1 99 ? 16.570 1.169 6.900 1.00 66.25 99 TRP A CA 1
ATOM 830 C C . TRP A 1 99 ? 16.754 2.106 5.738 1.00 66.25 99 TRP A C 1
ATOM 832 O O . TRP A 1 99 ? 17.113 1.673 4.645 1.00 66.25 99 TRP A O 1
ATOM 842 N N . GLY A 1 100 ? 16.546 3.395 5.962 1.00 63.69 100 GLY A N 1
ATOM 843 C CA . GLY A 1 100 ? 16.809 4.323 4.894 1.00 63.69 100 GLY A CA 1
ATOM 844 C C . GLY A 1 100 ? 18.312 4.391 4.563 1.00 63.69 100 GLY A C 1
ATOM 845 O O . GLY A 1 100 ? 18.639 4.681 3.420 1.00 63.69 100 GLY A O 1
ATOM 846 N N . SER A 1 101 ? 19.233 4.077 5.492 1.00 63.44 101 SER A N 1
ATOM 847 C CA . SER A 1 101 ? 20.663 3.991 5.165 1.00 63.44 101 SER A CA 1
ATOM 848 C C . SER A 1 101 ? 20.959 2.784 4.274 1.00 63.44 101 SER A C 1
ATOM 850 O O . SER A 1 101 ? 21.695 2.923 3.304 1.00 63.44 101 SER A O 1
ATOM 852 N N . LEU A 1 102 ? 20.320 1.634 4.517 1.00 69.31 102 LEU A N 1
ATOM 853 C CA . LEU A 1 102 ? 20.378 0.469 3.626 1.00 69.31 102 LEU A CA 1
ATOM 854 C C . LEU A 1 102 ? 19.843 0.799 2.225 1.00 69.31 102 LEU A C 1
ATOM 856 O O . LEU A 1 102 ? 20.458 0.444 1.218 1.00 69.31 102 LEU A O 1
ATOM 860 N N . VAL A 1 103 ? 18.711 1.499 2.159 1.00 66.31 103 VAL A N 1
ATOM 861 C CA . VAL A 1 103 ? 18.109 1.945 0.898 1.00 66.31 103 VAL A CA 1
ATOM 862 C C . VAL A 1 103 ? 18.990 2.966 0.183 1.00 66.31 103 VAL A C 1
ATOM 864 O O . VAL A 1 103 ? 19.108 2.929 -1.037 1.00 66.31 103 VAL A O 1
ATOM 867 N N . PHE A 1 104 ? 19.620 3.874 0.924 1.00 66.50 104 PHE A N 1
ATOM 868 C CA . PHE A 1 104 ? 20.546 4.860 0.382 1.00 66.50 104 PHE A CA 1
ATOM 869 C C . PHE A 1 104 ? 21.807 4.193 -0.173 1.00 66.50 104 PHE A C 1
ATOM 871 O O . PHE A 1 104 ? 22.222 4.490 -1.288 1.00 66.50 104 PHE A O 1
ATOM 878 N N . VAL A 1 105 ? 22.379 3.237 0.561 1.00 67.25 105 VAL A N 1
ATOM 879 C CA . VAL A 1 105 ? 23.527 2.445 0.102 1.00 67.25 105 VAL A CA 1
ATOM 880 C C . VAL A 1 105 ? 23.168 1.676 -1.166 1.00 67.25 105 VAL A C 1
ATOM 882 O O . VAL A 1 105 ? 23.916 1.721 -2.139 1.00 67.25 105 VAL A O 1
ATOM 885 N N . THR A 1 106 ? 21.997 1.038 -1.209 1.00 66.38 106 THR A N 1
ATOM 886 C CA . THR A 1 106 ? 21.515 0.429 -2.454 1.00 66.38 106 THR A CA 1
ATOM 887 C C . THR A 1 106 ? 21.290 1.485 -3.548 1.00 66.38 106 THR A C 1
ATOM 889 O O . THR A 1 106 ? 21.700 1.273 -4.681 1.00 66.38 106 THR A O 1
ATOM 892 N N . ALA A 1 107 ? 20.792 2.684 -3.249 1.00 63.88 107 ALA A N 1
ATOM 893 C CA . ALA A 1 107 ? 20.632 3.735 -4.265 1.00 63.88 107 ALA A CA 1
ATOM 894 C C . ALA A 1 107 ? 21.966 4.088 -4.918 1.00 63.88 107 ALA A C 1
ATOM 896 O O . ALA A 1 107 ? 22.062 4.135 -6.139 1.00 63.88 107 ALA A O 1
ATOM 897 N N . LEU A 1 108 ? 23.010 4.260 -4.107 1.00 64.44 108 LEU A N 1
ATOM 898 C CA . LEU A 1 108 ? 24.361 4.521 -4.594 1.00 64.44 108 LEU A CA 1
ATOM 899 C C . LEU A 1 108 ? 24.871 3.390 -5.494 1.00 64.44 108 LEU A C 1
ATOM 901 O O . LEU A 1 108 ? 25.432 3.656 -6.555 1.00 64.44 108 LEU A O 1
ATOM 905 N N . PHE A 1 109 ? 24.627 2.131 -5.121 1.00 67.50 109 PHE A N 1
ATOM 906 C CA . PHE A 1 109 ? 24.985 0.982 -5.956 1.00 67.50 109 PHE A CA 1
ATOM 907 C C . PHE A 1 109 ? 24.145 0.874 -7.238 1.00 67.50 109 PHE A C 1
ATOM 909 O O . PHE A 1 109 ? 24.653 0.381 -8.248 1.00 67.50 109 PHE A O 1
ATOM 916 N N . SER A 1 110 ? 22.914 1.391 -7.247 1.00 62.91 110 SER A N 1
ATOM 917 C CA . SER A 1 110 ? 22.066 1.490 -8.444 1.00 62.91 110 SER A CA 1
ATOM 918 C C . SER A 1 110 ? 22.660 2.436 -9.498 1.00 62.91 110 SER A C 1
ATOM 920 O O . SER A 1 110 ? 22.465 2.210 -10.689 1.00 62.91 110 SER A O 1
ATOM 922 N N . PHE A 1 111 ? 23.456 3.431 -9.089 1.00 63.03 111 PHE A N 1
ATOM 923 C CA . PHE A 1 111 ? 24.197 4.327 -9.992 1.00 63.03 111 PHE A CA 1
ATOM 924 C C . PHE A 1 111 ? 25.5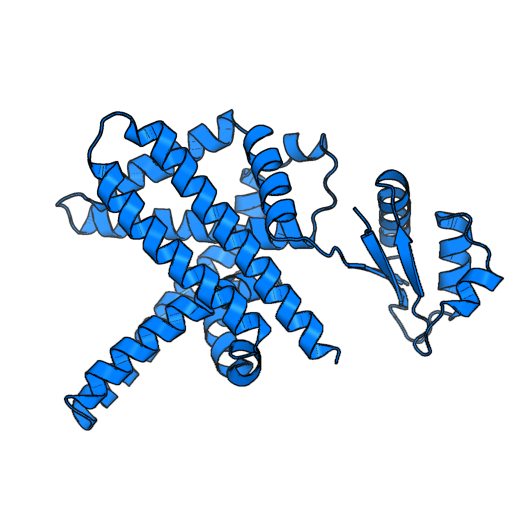95 3.818 -10.369 1.00 63.03 111 PHE A C 1
ATOM 926 O O . PHE A 1 111 ? 26.343 4.518 -11.052 1.00 63.03 111 PHE A O 1
ATOM 933 N N . SER A 1 112 ? 25.983 2.620 -9.922 1.00 65.19 112 SER A N 1
ATOM 934 C CA . SER A 1 112 ? 27.298 2.073 -10.258 1.00 65.19 112 SER A CA 1
ATOM 935 C C . SER A 1 112 ? 27.416 1.762 -11.755 1.00 65.19 112 SER A C 1
ATOM 937 O O . SER A 1 112 ? 26.460 1.343 -12.406 1.00 65.19 112 SER A O 1
ATOM 939 N N . SER A 1 113 ? 28.626 1.916 -12.301 1.00 61.34 113 SER A N 1
ATOM 940 C CA . SER A 1 113 ? 28.957 1.541 -13.685 1.00 61.34 113 SER A CA 1
ATOM 941 C C . SER A 1 113 ? 28.897 0.026 -13.932 1.00 61.34 113 SER A C 1
ATOM 943 O O . SER A 1 113 ? 28.864 -0.422 -15.078 1.00 61.34 113 SER A O 1
ATOM 945 N N . TYR A 1 114 ? 28.851 -0.774 -12.863 1.00 73.38 114 TYR A N 1
ATOM 946 C CA . TYR A 1 114 ? 28.693 -2.220 -12.924 1.00 73.38 114 TYR A CA 1
ATOM 947 C C . TYR A 1 114 ? 27.212 -2.585 -13.043 1.00 73.38 114 TYR A C 1
ATOM 949 O O . TYR A 1 114 ? 26.481 -2.635 -12.054 1.00 73.38 114 TYR A O 1
ATOM 957 N N . GLN A 1 115 ? 26.783 -2.904 -14.265 1.00 72.75 115 GLN A N 1
ATOM 958 C CA . GLN A 1 115 ? 25.383 -3.189 -14.605 1.00 72.75 115 GLN A CA 1
ATOM 959 C C . GLN A 1 115 ? 24.729 -4.236 -13.689 1.00 72.75 115 GLN A C 1
ATOM 961 O O . GLN A 1 115 ? 23.599 -4.049 -13.250 1.00 72.75 115 GLN A O 1
ATOM 966 N N . ILE A 1 116 ? 25.443 -5.311 -13.343 1.00 72.62 116 ILE A N 1
ATOM 967 C CA . ILE A 1 116 ? 24.912 -6.376 -12.474 1.00 72.62 116 ILE A CA 1
ATOM 968 C C . ILE A 1 116 ? 24.618 -5.843 -11.066 1.00 72.62 116 ILE A C 1
ATOM 970 O O . ILE A 1 116 ? 23.555 -6.113 -10.508 1.00 72.62 116 ILE A O 1
ATOM 974 N N . ILE A 1 117 ? 25.540 -5.057 -10.507 1.00 70.38 117 ILE A N 1
ATOM 975 C CA . ILE A 1 117 ? 25.387 -4.454 -9.179 1.00 70.38 117 ILE A CA 1
ATOM 976 C C . ILE A 1 117 ? 24.220 -3.462 -9.198 1.00 70.38 117 ILE A C 1
ATOM 978 O O . ILE A 1 117 ? 23.384 -3.487 -8.296 1.00 70.38 117 ILE A O 1
ATOM 982 N N . SER A 1 118 ? 24.108 -2.663 -10.261 1.00 65.44 118 SER A N 1
ATOM 983 C CA . SER A 1 118 ? 23.003 -1.721 -10.449 1.00 65.44 118 SER A CA 1
ATOM 984 C C . SER A 1 118 ? 21.631 -2.412 -10.503 1.00 65.44 118 SER A C 1
ATOM 986 O O . SER A 1 118 ? 20.696 -1.999 -9.808 1.00 65.44 118 SER A O 1
ATOM 988 N N . VAL A 1 119 ? 21.516 -3.514 -11.253 1.00 70.19 119 VAL A N 1
ATOM 989 C CA . VAL A 1 119 ? 20.272 -4.292 -11.383 1.00 70.19 119 VAL A CA 1
ATOM 990 C C . VAL A 1 119 ? 19.867 -4.931 -10.054 1.00 70.19 119 VAL A C 1
ATOM 992 O O . VAL A 1 119 ? 18.719 -4.787 -9.629 1.00 70.19 119 VAL A O 1
ATOM 995 N N . ILE A 1 120 ? 20.799 -5.607 -9.374 1.00 72.75 120 ILE A N 1
ATOM 996 C CA . ILE A 1 120 ? 20.534 -6.249 -8.075 1.00 72.75 120 ILE A CA 1
ATOM 997 C C . ILE A 1 120 ? 20.100 -5.202 -7.052 1.00 72.75 120 ILE A C 1
ATOM 999 O O . ILE A 1 120 ? 19.135 -5.399 -6.312 1.00 72.75 120 ILE A O 1
ATOM 1003 N N . SER A 1 121 ? 20.792 -4.069 -7.033 1.00 68.88 121 SER A N 1
ATOM 1004 C CA . SER A 1 121 ? 20.499 -2.999 -6.100 1.00 68.88 121 SER A CA 1
ATOM 1005 C C . SER A 1 121 ? 19.114 -2.390 -6.326 1.00 68.88 121 SER A C 1
ATOM 1007 O O . SER A 1 121 ? 18.316 -2.289 -5.392 1.00 68.88 121 SER A O 1
ATOM 1009 N N . SER A 1 122 ? 18.770 -2.101 -7.582 1.00 67.62 122 SER A N 1
ATOM 1010 C CA . SER A 1 122 ? 17.450 -1.591 -7.969 1.00 67.62 122 SER A CA 1
ATOM 1011 C C . SER A 1 122 ? 16.327 -2.567 -7.599 1.00 67.62 122 SER A C 1
ATOM 1013 O O . SER A 1 122 ? 15.260 -2.155 -7.137 1.00 67.62 122 SER A O 1
ATOM 1015 N N . PHE A 1 123 ? 16.573 -3.873 -7.744 1.00 75.38 123 PHE A N 1
ATOM 1016 C CA . PHE A 1 123 ? 15.634 -4.912 -7.327 1.00 75.38 123 PHE A CA 1
ATOM 1017 C C . PHE A 1 123 ? 15.385 -4.877 -5.814 1.00 75.38 123 PHE A C 1
ATOM 1019 O O . PHE A 1 123 ? 14.231 -4.876 -5.381 1.00 75.38 123 PHE A O 1
ATOM 1026 N N . ILE A 1 124 ? 16.448 -4.802 -5.006 1.00 76.88 124 ILE A N 1
ATOM 1027 C CA . ILE A 1 124 ? 16.343 -4.741 -3.540 1.00 76.88 124 ILE A CA 1
ATOM 1028 C C . ILE A 1 124 ? 15.568 -3.491 -3.108 1.00 76.88 124 ILE A C 1
ATOM 1030 O O . ILE A 1 124 ? 14.676 -3.587 -2.267 1.00 76.88 124 ILE A O 1
ATOM 1034 N N . GLN A 1 125 ? 15.848 -2.333 -3.707 1.00 73.75 125 GLN A N 1
ATOM 1035 C CA . GLN A 1 125 ? 15.130 -1.096 -3.392 1.00 73.75 125 GLN A CA 1
ATOM 1036 C C . GLN A 1 125 ? 13.637 -1.198 -3.697 1.00 73.75 125 GLN A C 1
ATOM 1038 O O . GLN A 1 125 ? 12.810 -0.862 -2.849 1.00 73.75 125 GLN A O 1
ATOM 1043 N N . ASN A 1 126 ? 13.291 -1.710 -4.879 1.00 75.94 126 ASN A N 1
ATOM 1044 C CA . ASN A 1 126 ? 11.903 -1.874 -5.294 1.00 75.94 126 ASN A CA 1
ATOM 1045 C C . ASN A 1 126 ? 11.164 -2.890 -4.401 1.00 75.94 126 ASN A C 1
ATOM 1047 O O . ASN A 1 126 ? 10.011 -2.679 -4.022 1.00 75.94 126 ASN A O 1
ATOM 1051 N N . PHE A 1 127 ? 11.839 -3.965 -3.982 1.00 82.31 127 PHE A N 1
ATOM 1052 C CA . PHE A 1 127 ? 11.288 -4.914 -3.014 1.00 82.31 127 PHE A CA 1
ATOM 1053 C C . PHE A 1 127 ? 10.962 -4.240 -1.682 1.00 82.31 127 PHE A C 1
ATOM 1055 O O . PHE A 1 127 ? 9.831 -4.331 -1.200 1.00 82.31 127 PHE A O 1
ATOM 1062 N N . ILE A 1 128 ? 11.933 -3.524 -1.111 1.00 77.81 128 ILE A N 1
ATOM 1063 C CA . ILE A 1 128 ? 11.779 -2.822 0.165 1.00 77.81 128 ILE A CA 1
ATOM 1064 C C . ILE A 1 128 ? 10.627 -1.811 0.079 1.00 77.81 128 ILE A C 1
ATOM 1066 O O . ILE A 1 128 ? 9.756 -1.797 0.950 1.00 77.81 128 ILE A O 1
ATOM 1070 N N . GLN A 1 129 ? 10.571 -1.018 -0.993 1.00 78.25 129 GLN A N 1
ATOM 1071 C CA . GLN A 1 129 ? 9.509 -0.039 -1.214 1.00 78.25 129 GLN A CA 1
ATOM 1072 C C . GLN A 1 129 ? 8.123 -0.700 -1.238 1.00 78.25 129 GLN A C 1
ATOM 1074 O O . GLN A 1 129 ? 7.224 -0.260 -0.525 1.00 78.25 129 GLN A O 1
ATOM 1079 N N . ASN A 1 130 ? 7.957 -1.802 -1.974 1.00 82.06 130 ASN A N 1
ATOM 1080 C CA . ASN A 1 130 ? 6.681 -2.516 -2.048 1.00 82.06 130 ASN A CA 1
ATOM 1081 C C . ASN A 1 130 ? 6.258 -3.145 -0.714 1.00 82.06 130 ASN A C 1
ATOM 1083 O O . ASN A 1 130 ? 5.074 -3.102 -0.373 1.00 82.06 13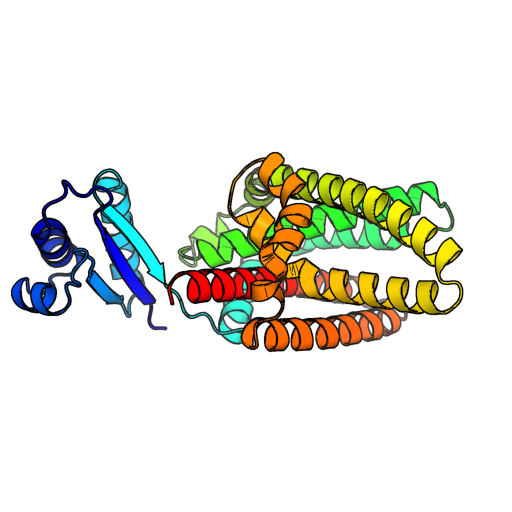0 ASN A O 1
ATOM 1087 N N . VAL A 1 131 ? 7.199 -3.689 0.069 1.00 83.44 131 VAL A N 1
ATOM 1088 C CA . VAL A 1 131 ? 6.919 -4.200 1.425 1.00 83.44 131 VAL A CA 1
ATOM 1089 C C . VAL A 1 131 ? 6.306 -3.104 2.286 1.00 83.44 131 VAL A C 1
ATOM 1091 O O . VAL A 1 131 ? 5.269 -3.322 2.918 1.00 83.44 131 VAL A O 1
ATOM 1094 N N . PHE A 1 132 ? 6.914 -1.919 2.284 1.00 77.75 132 PHE A N 1
ATOM 1095 C CA . PHE A 1 132 ? 6.424 -0.805 3.078 1.00 77.75 132 PHE A CA 1
ATOM 1096 C C . PHE A 1 132 ? 5.129 -0.214 2.547 1.00 77.75 132 PHE A C 1
ATOM 1098 O O . PHE A 1 132 ? 4.247 0.052 3.353 1.00 77.75 132 PHE A O 1
ATOM 1105 N N . SER A 1 133 ? 4.965 -0.032 1.236 1.00 78.19 133 SER A N 1
ATOM 1106 C CA . SER A 1 133 ? 3.711 0.490 0.689 1.00 78.19 133 SER A CA 1
ATOM 1107 C C . SER A 1 133 ? 2.541 -0.439 1.034 1.00 78.19 133 SER A C 1
ATOM 1109 O O . SER A 1 133 ? 1.520 0.034 1.524 1.00 78.19 133 SER A O 1
ATOM 1111 N N . ILE A 1 134 ? 2.702 -1.763 0.898 1.00 81.62 134 ILE A N 1
ATOM 1112 C CA . ILE A 1 134 ? 1.676 -2.743 1.304 1.00 81.62 134 ILE A CA 1
ATOM 1113 C C . ILE A 1 134 ? 1.437 -2.693 2.818 1.00 81.62 134 ILE A C 1
ATOM 1115 O O . ILE A 1 134 ? 0.287 -2.728 3.260 1.00 81.62 134 ILE A O 1
ATOM 1119 N N . PHE A 1 135 ? 2.504 -2.600 3.617 1.00 81.69 135 PHE A N 1
ATOM 1120 C CA . PHE A 1 135 ? 2.396 -2.447 5.066 1.00 81.69 135 PHE A CA 1
ATOM 1121 C C . PHE A 1 135 ? 1.626 -1.185 5.446 1.00 81.69 135 PHE A C 1
ATOM 1123 O O . PHE A 1 135 ? 0.710 -1.284 6.248 1.00 81.69 135 PHE A O 1
ATOM 1130 N N . PHE A 1 136 ? 1.928 -0.034 4.845 1.00 76.06 136 PHE A N 1
ATOM 1131 C CA . PHE A 1 136 ? 1.231 1.220 5.105 1.00 76.06 136 PHE A CA 1
ATOM 1132 C C . PHE A 1 136 ? -0.238 1.147 4.697 1.00 76.06 136 PHE A C 1
ATOM 1134 O O . PHE A 1 136 ? -1.084 1.592 5.460 1.00 76.06 136 PHE A O 1
ATOM 1141 N N . VAL A 1 137 ? -0.579 0.522 3.564 1.00 76.12 137 VAL A N 1
ATOM 1142 C CA . VAL A 1 137 ? -1.990 0.332 3.185 1.00 76.12 137 VAL A CA 1
ATOM 1143 C C . VAL A 1 137 ? -2.729 -0.514 4.219 1.00 76.12 137 VAL A C 1
ATOM 1145 O O . VAL A 1 137 ? -3.796 -0.116 4.691 1.00 76.12 137 VAL A O 1
ATOM 1148 N N . LYS A 1 138 ? -2.157 -1.662 4.609 1.00 76.94 138 LYS A N 1
ATOM 1149 C CA . LYS A 1 138 ? -2.729 -2.515 5.662 1.00 76.94 138 LYS A CA 1
ATOM 1150 C C . LYS A 1 138 ? -2.811 -1.767 6.986 1.00 76.94 138 LYS A C 1
ATOM 1152 O O . LYS A 1 138 ? -3.823 -1.848 7.669 1.00 76.94 138 LYS A O 1
ATOM 1157 N N . PHE A 1 139 ? -1.778 -1.005 7.317 1.00 73.44 139 PHE A N 1
ATOM 1158 C CA . PHE A 1 139 ? -1.707 -0.192 8.514 1.00 73.44 139 PHE A CA 1
ATOM 1159 C C . PHE A 1 139 ? -2.806 0.867 8.528 1.00 73.44 139 PHE A C 1
ATOM 1161 O O . PHE A 1 139 ? -3.513 0.943 9.517 1.00 73.44 139 PHE A O 1
ATOM 1168 N N . PHE A 1 140 ? -3.022 1.637 7.457 1.00 68.75 140 PHE A N 1
ATOM 1169 C CA . PHE A 1 140 ? -4.107 2.623 7.398 1.00 68.75 140 PHE A CA 1
ATOM 1170 C C . PHE A 1 140 ? -5.479 1.962 7.454 1.00 68.75 140 PHE A C 1
ATOM 1172 O O . PHE A 1 140 ? -6.342 2.444 8.190 1.00 68.75 140 PHE A O 1
ATOM 1179 N N . LYS A 1 141 ? -5.653 0.822 6.771 1.00 67.88 141 LYS A N 1
ATOM 1180 C CA . LYS A 1 141 ? -6.884 0.024 6.833 1.00 67.88 141 LYS A CA 1
ATOM 1181 C C . LYS A 1 141 ? -7.181 -0.481 8.248 1.00 67.88 141 LYS A C 1
ATOM 1183 O O . LYS A 1 141 ? -8.337 -0.530 8.644 1.00 67.88 141 LYS A O 1
ATOM 1188 N N . ILE A 1 142 ? -6.139 -0.819 9.005 1.00 62.53 142 ILE A N 1
ATOM 1189 C CA . ILE A 1 142 ? -6.213 -1.381 10.360 1.00 62.53 142 ILE A CA 1
ATOM 1190 C C . ILE A 1 142 ? -5.858 -0.316 11.416 1.00 62.53 142 ILE A C 1
ATOM 1192 O O . ILE A 1 142 ? -5.615 -0.666 12.561 1.00 62.53 142 ILE A O 1
ATOM 1196 N N . SER A 1 143 ? -5.767 0.981 11.072 1.00 53.16 143 SER A N 1
ATOM 1197 C CA . SER A 1 143 ? -5.124 1.996 11.932 1.00 53.16 143 SER A CA 1
ATOM 1198 C C . SER A 1 143 ? -5.952 2.290 13.183 1.00 53.16 143 SER A C 1
ATOM 1200 O O . SER A 1 143 ? -6.712 3.250 13.287 1.00 53.16 143 SER A O 1
ATOM 1202 N N . GLU A 1 144 ? -5.775 1.416 14.157 1.00 50.09 144 GLU A N 1
ATOM 1203 C CA . GLU A 1 144 ? -6.356 1.350 15.490 1.00 50.09 144 GLU A CA 1
ATOM 1204 C C . GLU A 1 144 ? -5.232 1.232 16.524 1.00 50.09 144 GLU A C 1
ATOM 1206 O O . GLU A 1 144 ? -5.458 0.769 17.637 1.00 50.09 144 GLU A O 1
ATOM 1211 N N . TYR A 1 145 ? -4.000 1.598 16.171 1.00 46.91 145 TYR A N 1
ATOM 1212 C CA . TYR A 1 145 ? -2.890 1.551 17.112 1.00 46.91 145 TYR A CA 1
ATOM 1213 C C . TYR A 1 145 ? -2.958 2.777 18.036 1.00 46.91 145 TYR A C 1
ATOM 1215 O O . TYR A 1 145 ? -3.031 3.900 17.534 1.00 46.91 145 TYR A O 1
ATOM 1223 N N . PRO A 1 146 ? -2.962 2.605 19.369 1.00 46.69 146 PRO A N 1
ATOM 1224 C CA . PRO A 1 146 ? -2.739 3.710 20.290 1.00 46.69 146 PRO A CA 1
ATOM 1225 C C . PRO A 1 146 ? -1.260 4.101 20.217 1.00 46.69 146 PRO A C 1
ATOM 1227 O O . PRO A 1 146 ? -0.422 3.261 19.883 1.00 46.69 146 PRO A O 1
ATOM 1230 N N . GLU A 1 147 ? -0.916 5.354 20.543 1.00 47.97 147 GLU A N 1
ATOM 1231 C CA . GLU A 1 147 ? 0.467 5.885 20.491 1.00 47.97 147 GLU A CA 1
ATOM 1232 C C . GLU A 1 147 ? 1.515 4.975 21.170 1.00 47.97 147 GLU A C 1
ATOM 1234 O O . GLU A 1 147 ? 2.681 4.974 20.774 1.00 47.97 147 GLU A O 1
ATOM 1239 N N . GLU A 1 148 ? 1.111 4.148 22.137 1.00 44.62 148 GLU A N 1
ATOM 1240 C CA . GLU A 1 148 ? 1.978 3.174 22.808 1.00 44.62 148 GLU A CA 1
ATOM 1241 C C . GLU A 1 148 ? 2.303 1.923 21.981 1.00 44.62 148 GLU A C 1
ATOM 1243 O O . GLU A 1 148 ? 3.429 1.428 22.053 1.00 44.62 148 GLU A O 1
ATOM 1248 N N . ASP A 1 149 ? 1.380 1.417 21.160 1.00 47.28 149 ASP A N 1
ATOM 1249 C CA . ASP A 1 149 ? 1.659 0.246 20.320 1.00 47.28 149 ASP A CA 1
ATOM 1250 C C . ASP A 1 149 ? 2.428 0.627 19.050 1.00 47.28 149 ASP A C 1
ATOM 1252 O O . ASP A 1 149 ? 3.137 -0.210 18.499 1.00 47.28 149 ASP A O 1
ATOM 1256 N N . PHE A 1 150 ? 2.413 1.902 18.642 1.00 52.09 150 PHE A N 1
ATOM 1257 C CA . PHE A 1 150 ? 3.296 2.416 17.584 1.00 52.09 150 PHE A CA 1
ATOM 1258 C C . PHE A 1 150 ? 4.783 2.217 17.894 1.00 52.09 150 PHE A C 1
ATOM 1260 O O . PHE A 1 150 ? 5.572 1.993 16.977 1.00 52.09 150 PHE A O 1
ATOM 1267 N N . LYS A 1 151 ? 5.164 2.281 19.177 1.00 50.81 151 LYS A N 1
ATOM 1268 C CA . LYS A 1 151 ? 6.530 1.981 19.636 1.00 50.81 151 LYS A CA 1
ATOM 1269 C C . LYS A 1 151 ? 6.835 0.478 19.633 1.00 50.81 151 LYS A C 1
ATOM 1271 O O . LYS A 1 151 ? 8.000 0.096 19.691 1.00 50.81 151 LYS A O 1
ATOM 1276 N N . LYS A 1 152 ? 5.804 -0.376 19.603 1.00 52.12 152 LYS A N 1
ATOM 1277 C CA . LYS A 1 152 ? 5.929 -1.842 19.625 1.00 52.12 152 LYS A CA 1
ATOM 1278 C C . LYS A 1 152 ? 5.917 -2.471 18.236 1.00 52.12 152 LYS A C 1
ATOM 1280 O O . LYS A 1 152 ? 6.404 -3.591 18.110 1.00 52.12 152 LYS A O 1
ATOM 1285 N N . VAL A 1 153 ? 5.380 -1.791 17.218 1.00 57.41 153 VAL A N 1
ATOM 1286 C CA . VAL A 1 153 ? 5.388 -2.291 15.836 1.00 57.41 153 VAL A CA 1
ATOM 1287 C C . VAL A 1 153 ? 6.823 -2.302 15.318 1.00 57.41 153 VAL A C 1
ATOM 1289 O O . VAL A 1 153 ? 7.363 -1.288 14.880 1.00 57.41 153 VAL A O 1
ATOM 1292 N N . LYS A 1 154 ? 7.457 -3.473 15.360 1.00 59.16 154 LYS A N 1
ATOM 1293 C CA . LYS A 1 154 ? 8.790 -3.669 14.794 1.00 59.16 154 LYS A CA 1
ATOM 1294 C C . LYS A 1 154 ? 8.615 -3.850 13.290 1.00 59.16 154 LYS A C 1
ATOM 1296 O O . LYS A 1 154 ? 7.753 -4.607 12.871 1.00 59.16 154 LYS A O 1
ATOM 1301 N N . LEU A 1 155 ? 9.438 -3.249 12.427 1.00 56.75 155 LEU A N 1
ATOM 1302 C CA . LEU A 1 155 ? 9.385 -3.562 10.975 1.00 56.75 155 LEU A CA 1
ATOM 1303 C C . LEU A 1 155 ? 9.889 -4.962 10.615 1.00 56.75 155 LEU A C 1
ATOM 1305 O O . LEU A 1 155 ? 9.659 -5.396 9.494 1.00 56.75 155 LEU A O 1
ATOM 1309 N N . SER A 1 156 ? 10.395 -5.745 11.578 1.00 62.00 156 SER A N 1
ATOM 1310 C CA . SER A 1 156 ? 10.375 -7.211 11.450 1.00 62.00 156 SER A CA 1
ATOM 1311 C C . SER A 1 156 ? 8.959 -7.734 11.219 1.00 62.00 156 SER A C 1
ATOM 1313 O O . SER A 1 156 ? 8.777 -8.665 10.447 1.00 62.00 156 SER A O 1
ATOM 1315 N N . ASP A 1 157 ? 7.958 -7.114 11.837 1.00 66.38 157 ASP A N 1
ATOM 1316 C CA . ASP A 1 157 ? 6.548 -7.457 11.691 1.00 66.38 157 ASP A CA 1
ATOM 1317 C C . ASP A 1 157 ? 6.002 -6.930 10.362 1.00 66.38 157 ASP A C 1
ATOM 1319 O O . ASP A 1 157 ? 5.239 -7.634 9.711 1.00 66.38 157 ASP A O 1
ATOM 1323 N N . ALA A 1 158 ? 6.459 -5.765 9.882 1.00 67.25 158 ALA A N 1
ATOM 1324 C CA . ALA A 1 158 ? 6.134 -5.289 8.532 1.00 67.25 158 ALA A CA 1
ATOM 1325 C C . ALA A 1 158 ? 6.708 -6.212 7.444 1.00 67.25 158 ALA A C 1
ATOM 1327 O O . ALA A 1 158 ? 5.991 -6.617 6.531 1.00 67.25 158 ALA A O 1
ATOM 1328 N N . PHE A 1 159 ? 7.979 -6.609 7.566 1.00 72.69 159 PHE A N 1
ATOM 1329 C CA . PHE A 1 159 ? 8.603 -7.573 6.661 1.00 72.69 159 PHE A CA 1
ATOM 1330 C C . PHE A 1 159 ? 7.934 -8.939 6.766 1.00 72.69 159 PHE A C 1
ATOM 1332 O O . PHE A 1 159 ? 7.586 -9.517 5.743 1.00 72.69 159 PHE A O 1
ATOM 1339 N N . ARG A 1 160 ? 7.669 -9.454 7.970 1.00 75.88 160 ARG A N 1
ATOM 1340 C CA . ARG A 1 160 ? 6.951 -10.727 8.142 1.00 75.88 160 ARG A CA 1
ATOM 1341 C C . ARG A 1 160 ? 5.540 -10.679 7.553 1.00 75.88 160 ARG A C 1
ATOM 1343 O O . ARG A 1 160 ? 5.129 -11.635 6.909 1.00 75.88 160 ARG A O 1
ATOM 1350 N N . CYS A 1 161 ? 4.821 -9.573 7.727 1.00 75.69 161 CYS A N 1
ATOM 1351 C CA . CYS A 1 161 ? 3.439 -9.425 7.270 1.00 75.69 161 CYS A CA 1
ATOM 1352 C C . CYS A 1 161 ? 3.323 -9.223 5.750 1.00 75.69 161 CYS A C 1
ATOM 1354 O O . CYS A 1 161 ? 2.370 -9.705 5.131 1.00 75.69 161 CYS A O 1
ATOM 1356 N N . CYS A 1 162 ? 4.271 -8.503 5.139 1.00 85.25 162 CYS A N 1
ATOM 1357 C CA . CYS A 1 162 ? 4.113 -7.990 3.776 1.00 85.25 162 CYS A CA 1
ATOM 1358 C C . CYS A 1 162 ? 5.149 -8.504 2.769 1.00 85.25 162 CYS A C 1
ATOM 1360 O O . CYS A 1 162 ? 4.914 -8.353 1.572 1.00 85.25 162 CYS A O 1
ATOM 1362 N N . SER A 1 163 ? 6.244 -9.146 3.197 1.00 85.75 163 SER A N 1
ATOM 1363 C CA . SER A 1 163 ? 7.283 -9.676 2.2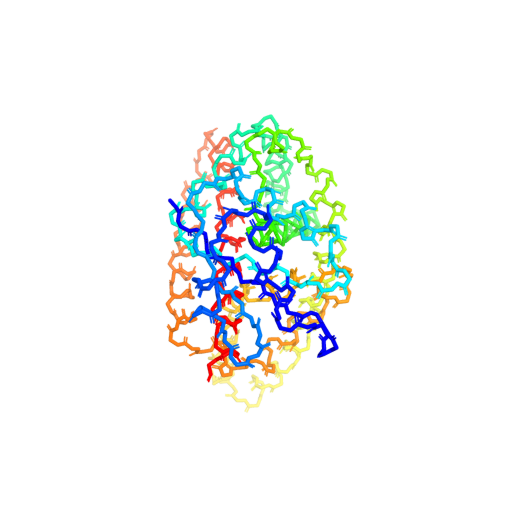89 1.00 85.75 163 SER A CA 1
ATOM 1364 C C . SER A 1 163 ? 6.733 -10.647 1.252 1.00 85.75 163 SER A C 1
ATOM 1366 O O . SER A 1 163 ? 7.044 -10.509 0.074 1.00 85.75 163 SER A O 1
ATOM 1368 N N . SER A 1 164 ? 5.873 -11.585 1.659 1.00 87.50 164 SER A N 1
ATOM 1369 C CA . SER A 1 164 ? 5.271 -12.559 0.742 1.00 87.50 164 SER A CA 1
ATOM 1370 C C . SER A 1 164 ? 4.424 -11.872 -0.337 1.00 87.50 164 SER A C 1
ATOM 1372 O O . SER A 1 164 ? 4.560 -12.182 -1.520 1.00 87.50 164 SER A O 1
ATOM 1374 N N . ASN A 1 165 ? 3.615 -10.877 0.044 1.00 88.56 165 ASN A N 1
ATOM 1375 C CA . ASN A 1 165 ? 2.812 -10.100 -0.900 1.00 88.56 165 ASN A CA 1
ATOM 1376 C C . ASN A 1 165 ? 3.688 -9.237 -1.814 1.00 88.56 165 ASN A C 1
ATOM 1378 O O . ASN A 1 165 ? 3.414 -9.160 -3.004 1.00 88.56 165 ASN A O 1
ATOM 1382 N N . ALA A 1 166 ? 4.729 -8.594 -1.282 1.00 87.19 166 ALA A N 1
ATOM 1383 C CA . ALA A 1 166 ? 5.639 -7.757 -2.061 1.00 87.19 166 ALA A CA 1
ATOM 1384 C C . ALA A 1 166 ? 6.456 -8.583 -3.063 1.00 87.19 166 ALA A C 1
ATOM 1386 O O . ALA A 1 166 ? 6.616 -8.179 -4.210 1.00 87.19 166 ALA A O 1
ATOM 1387 N N . PHE A 1 167 ? 6.910 -9.770 -2.660 1.00 87.00 167 PHE A N 1
ATOM 1388 C CA . PHE A 1 167 ? 7.597 -10.703 -3.547 1.00 87.00 167 PHE A CA 1
ATOM 1389 C C . PHE A 1 167 ? 6.664 -11.202 -4.656 1.00 87.00 167 PHE A C 1
ATOM 1391 O O . PHE A 1 167 ? 7.026 -11.183 -5.832 1.00 87.00 167 PHE A O 1
ATOM 1398 N N . GLY A 1 168 ? 5.428 -11.565 -4.290 1.00 87.94 168 GLY A N 1
ATOM 1399 C CA . GLY A 1 168 ? 4.364 -11.870 -5.244 1.00 87.94 168 GLY A CA 1
ATOM 1400 C C . GLY A 1 168 ? 4.133 -10.732 -6.224 1.00 87.94 168 GLY A C 1
ATOM 1401 O O . GLY A 1 168 ? 4.163 -10.957 -7.427 1.00 87.94 168 GLY A O 1
ATOM 1402 N N . LEU A 1 169 ? 3.973 -9.508 -5.721 1.00 89.75 169 LEU A N 1
ATOM 1403 C CA . LEU A 1 169 ? 3.766 -8.307 -6.523 1.00 89.75 169 LEU A CA 1
ATOM 1404 C C . LEU A 1 169 ? 4.902 -8.096 -7.524 1.00 89.75 169 LEU A C 1
ATOM 1406 O O . LEU A 1 169 ? 4.628 -7.888 -8.697 1.00 89.75 169 LEU A O 1
ATOM 1410 N N . MET A 1 170 ? 6.162 -8.206 -7.102 1.00 87.62 170 MET A N 1
ATOM 1411 C CA . MET A 1 170 ? 7.302 -8.045 -8.008 1.00 87.62 170 MET A CA 1
ATOM 1412 C C . MET A 1 170 ? 7.321 -9.086 -9.126 1.00 87.62 170 MET A C 1
ATOM 1414 O O . MET A 1 170 ? 7.496 -8.722 -10.288 1.00 87.62 170 MET A O 1
ATOM 1418 N N . LEU A 1 171 ? 7.110 -10.366 -8.804 1.00 87.94 171 LEU A N 1
ATOM 1419 C CA . LEU A 1 171 ? 7.055 -11.417 -9.824 1.00 87.94 171 LEU A CA 1
ATOM 1420 C C . LEU A 1 171 ? 5.832 -11.269 -10.735 1.00 87.94 171 LEU A C 1
ATOM 1422 O O . LEU A 1 171 ? 5.944 -11.460 -11.944 1.00 87.94 171 LEU A O 1
ATOM 1426 N N . GLY A 1 172 ? 4.690 -10.872 -10.176 1.00 87.56 172 GLY A N 1
ATOM 1427 C CA . GLY A 1 172 ? 3.479 -10.567 -10.931 1.00 87.56 172 GLY A CA 1
ATOM 1428 C C . GLY A 1 172 ? 3.688 -9.404 -11.896 1.00 87.56 172 GLY A C 1
ATOM 1429 O O . GLY A 1 172 ? 3.288 -9.494 -13.051 1.00 87.56 172 GLY A O 1
ATOM 1430 N N . MET A 1 173 ? 4.367 -8.340 -11.457 1.00 87.25 173 MET A N 1
ATOM 1431 C CA . MET A 1 173 ? 4.732 -7.201 -12.301 1.00 87.25 173 MET A CA 1
ATOM 1432 C C . MET A 1 173 ? 5.696 -7.608 -13.408 1.00 87.25 173 MET A C 1
ATOM 1434 O O . MET A 1 173 ? 5.491 -7.222 -14.552 1.00 87.25 173 MET A O 1
ATOM 1438 N N . LEU A 1 174 ? 6.719 -8.405 -13.098 1.00 85.62 174 LEU A N 1
ATOM 1439 C CA . LEU A 1 174 ? 7.663 -8.898 -14.098 1.00 85.62 174 LEU A CA 1
ATOM 1440 C C . LEU A 1 174 ? 6.951 -9.737 -15.168 1.00 85.62 174 LEU A C 1
ATOM 1442 O O . LEU A 1 174 ? 7.121 -9.487 -16.358 1.00 85.62 174 LEU A O 1
ATOM 1446 N N . ALA A 1 175 ? 6.104 -10.682 -14.754 1.00 85.94 175 ALA A N 1
ATOM 1447 C CA . ALA A 1 175 ? 5.299 -11.480 -15.673 1.00 85.94 175 ALA A CA 1
ATOM 1448 C C . ALA A 1 175 ? 4.342 -10.605 -16.502 1.00 85.94 175 ALA A C 1
ATOM 1450 O O . ALA A 1 175 ? 4.251 -10.771 -17.717 1.00 85.94 175 ALA A O 1
ATOM 1451 N N . PHE A 1 176 ? 3.671 -9.643 -15.862 1.00 87.75 176 PHE A N 1
ATOM 1452 C CA . PHE A 1 176 ? 2.786 -8.690 -16.528 1.00 87.75 176 PHE A CA 1
ATOM 1453 C C . PHE A 1 176 ? 3.530 -7.879 -17.596 1.00 87.75 176 PHE A C 1
ATOM 1455 O O . PHE A 1 176 ? 3.061 -7.799 -18.728 1.00 87.75 176 PHE A O 1
ATOM 1462 N N . TRP A 1 177 ? 4.710 -7.342 -17.278 1.00 82.88 177 TRP A N 1
ATOM 1463 C CA . TRP A 1 177 ? 5.530 -6.572 -18.215 1.00 82.88 177 TRP A CA 1
ATOM 1464 C C . TRP A 1 177 ? 6.104 -7.415 -19.352 1.00 82.88 177 TRP A C 1
ATOM 1466 O O . TRP A 1 177 ? 6.183 -6.918 -20.469 1.00 82.88 177 TRP A O 1
ATOM 1476 N N . LEU A 1 178 ? 6.465 -8.679 -19.112 1.00 83.75 178 LEU A N 1
ATOM 1477 C CA . LEU A 1 178 ? 6.898 -9.587 -20.180 1.00 83.75 178 LEU A CA 1
ATOM 1478 C C . LEU A 1 178 ? 5.764 -9.857 -21.176 1.00 83.75 178 LEU A C 1
ATOM 1480 O O . LEU A 1 178 ? 5.965 -9.756 -22.385 1.00 83.75 178 LEU A O 1
ATOM 1484 N N . ILE A 1 179 ? 4.561 -10.147 -20.671 1.00 85.38 179 ILE A N 1
ATOM 1485 C CA . ILE A 1 179 ? 3.377 -10.381 -21.508 1.00 85.38 179 ILE A CA 1
ATOM 1486 C C . ILE A 1 179 ? 2.999 -9.101 -22.261 1.00 85.38 179 ILE A C 1
ATOM 1488 O O . ILE A 1 179 ? 2.816 -9.128 -23.477 1.00 85.38 179 ILE A O 1
ATOM 1492 N N . LEU A 1 180 ? 2.923 -7.969 -21.556 1.00 82.12 180 LEU A N 1
ATOM 1493 C CA . LEU A 1 180 ? 2.592 -6.677 -22.148 1.00 82.12 180 LEU A CA 1
ATOM 1494 C C . LEU A 1 180 ? 3.642 -6.250 -23.181 1.00 82.12 180 LEU A C 1
ATOM 1496 O O . LEU A 1 180 ? 3.282 -5.786 -24.255 1.00 82.12 180 LEU A O 1
ATOM 1500 N N . GLY A 1 181 ? 4.927 -6.451 -22.890 1.00 78.31 181 GLY A N 1
ATOM 1501 C CA . GLY A 1 181 ? 6.033 -6.138 -23.791 1.00 78.31 181 GLY A CA 1
ATOM 1502 C C . GLY A 1 181 ? 5.973 -6.940 -25.088 1.00 78.31 181 GLY A C 1
ATOM 1503 O O . GLY A 1 181 ? 6.111 -6.360 -26.161 1.00 78.31 181 GLY A O 1
ATOM 1504 N N . LEU A 1 182 ? 5.688 -8.245 -25.012 1.00 82.75 182 LEU A N 1
ATOM 1505 C CA . LEU A 1 182 ? 5.485 -9.084 -26.199 1.00 82.75 182 LEU A CA 1
ATOM 1506 C C . LEU A 1 182 ? 4.298 -8.599 -27.044 1.00 82.75 182 LEU A C 1
ATOM 1508 O O . LEU A 1 182 ? 4.417 -8.484 -28.263 1.00 82.75 182 LEU A O 1
ATOM 1512 N N . LEU A 1 183 ? 3.173 -8.266 -26.405 1.00 81.94 183 LEU A N 1
ATOM 1513 C CA . LEU A 1 183 ? 1.991 -7.745 -27.097 1.00 81.94 183 LEU A CA 1
ATOM 1514 C C . LEU A 1 183 ? 2.269 -6.389 -27.757 1.00 81.94 183 LEU A C 1
ATOM 1516 O O . LEU A 1 183 ? 1.955 -6.198 -28.930 1.00 81.94 183 LEU A O 1
ATOM 1520 N N . LEU A 1 184 ? 2.893 -5.458 -27.035 1.00 76.75 184 LEU A N 1
ATOM 1521 C CA . LEU A 1 184 ? 3.232 -4.133 -27.553 1.00 76.75 184 LEU A CA 1
ATOM 1522 C C . LEU A 1 184 ? 4.226 -4.213 -28.713 1.00 76.75 184 LEU A C 1
ATOM 1524 O O . LEU A 1 184 ? 4.077 -3.473 -29.679 1.00 76.75 184 LEU A O 1
ATOM 1528 N N . LEU A 1 185 ? 5.196 -5.128 -28.665 1.00 79.88 185 LEU A N 1
ATOM 1529 C CA . LEU A 1 185 ? 6.163 -5.321 -29.747 1.00 79.88 185 LEU A CA 1
ATOM 1530 C C . LEU A 1 185 ? 5.480 -5.800 -31.036 1.00 79.88 185 LEU A C 1
ATOM 1532 O O . LEU A 1 185 ? 5.780 -5.284 -32.114 1.00 79.88 185 LEU A O 1
ATOM 1536 N N . LEU A 1 186 ? 4.502 -6.706 -30.924 1.00 81.56 186 LEU A N 1
ATOM 1537 C CA . LEU A 1 186 ? 3.655 -7.116 -32.049 1.00 81.56 186 LEU A CA 1
ATOM 1538 C C . LEU A 1 186 ? 2.846 -5.934 -32.605 1.00 81.56 186 LEU A C 1
ATOM 1540 O O . LEU A 1 186 ? 2.812 -5.726 -33.819 1.00 81.56 186 LEU A O 1
ATOM 1544 N N . PHE A 1 187 ? 2.242 -5.120 -31.733 1.00 75.94 187 PHE A N 1
ATOM 1545 C CA . PHE A 1 187 ? 1.489 -3.932 -32.145 1.00 75.94 187 PHE A CA 1
ATOM 1546 C C . PHE A 1 187 ? 2.365 -2.861 -32.802 1.00 75.94 187 PHE A C 1
ATOM 1548 O O . PHE A 1 187 ? 1.931 -2.252 -33.774 1.00 75.94 187 PHE A O 1
ATOM 1555 N N . ILE A 1 188 ? 3.595 -2.646 -32.331 1.00 78.50 188 ILE A N 1
ATOM 1556 C CA . ILE A 1 188 ? 4.543 -1.707 -32.951 1.00 78.50 188 ILE A CA 1
ATOM 1557 C C . ILE A 1 188 ? 4.913 -2.162 -34.359 1.00 78.50 188 ILE A C 1
ATOM 1559 O O . ILE A 1 188 ? 4.915 -1.350 -35.284 1.00 78.50 188 ILE A O 1
ATOM 1563 N N . PHE A 1 189 ? 5.152 -3.459 -34.550 1.00 78.94 189 PHE A N 1
ATOM 1564 C CA . PHE A 1 189 ? 5.408 -4.016 -35.877 1.00 78.94 189 PHE A CA 1
ATOM 1565 C C . PHE A 1 189 ? 4.219 -3.839 -36.833 1.00 78.94 189 PHE A C 1
ATOM 1567 O O . PHE A 1 189 ? 4.420 -3.546 -38.011 1.00 78.94 189 PHE A O 1
ATOM 1574 N N . LEU A 1 190 ? 2.990 -3.979 -36.328 1.00 81.31 190 LEU A N 1
ATOM 1575 C CA . LEU A 1 190 ? 1.758 -3.856 -37.115 1.00 81.31 190 LEU A CA 1
ATOM 1576 C C . LEU A 1 190 ? 1.362 -2.401 -37.413 1.00 81.31 190 LEU A C 1
ATOM 1578 O O . LEU A 1 190 ? 0.883 -2.108 -38.505 1.00 81.31 190 LEU A O 1
ATOM 1582 N N . LEU A 1 191 ? 1.547 -1.491 -36.454 1.00 77.69 191 LEU A N 1
ATOM 1583 C CA . LEU A 1 191 ? 1.001 -0.127 -36.481 1.00 77.69 191 LEU A CA 1
ATOM 1584 C C . LEU A 1 191 ? 2.065 0.967 -36.668 1.00 77.69 191 LEU A C 1
ATOM 1586 O O . LEU A 1 191 ? 1.723 2.150 -36.707 1.00 77.69 191 LEU A O 1
ATOM 1590 N N . LYS A 1 192 ? 3.346 0.594 -36.799 1.00 80.31 192 LYS A N 1
ATOM 1591 C CA . LYS A 1 192 ? 4.491 1.502 -36.989 1.00 80.31 192 LYS A CA 1
ATOM 1592 C C . LYS A 1 192 ? 4.469 2.669 -35.988 1.00 80.31 192 LYS A C 1
ATOM 1594 O O . LYS A 1 192 ? 4.588 2.453 -34.785 1.00 80.31 192 LYS A O 1
ATOM 1599 N N . GLU A 1 193 ? 4.305 3.902 -36.466 1.00 74.50 193 GLU A N 1
ATOM 1600 C CA . GLU A 1 193 ? 4.343 5.131 -35.661 1.00 74.50 193 GLU A CA 1
ATOM 1601 C C . GLU A 1 193 ? 3.254 5.175 -34.581 1.00 74.50 193 GLU A C 1
ATOM 1603 O O . GLU A 1 193 ? 3.520 5.587 -33.451 1.00 74.50 193 GLU A O 1
ATOM 1608 N N . ALA A 1 194 ? 2.057 4.652 -34.869 1.00 74.69 194 ALA A N 1
ATOM 1609 C CA . ALA A 1 194 ? 0.984 4.562 -33.879 1.00 74.69 194 ALA A CA 1
ATOM 1610 C C . ALA A 1 194 ? 1.310 3.565 -32.751 1.00 74.69 194 ALA A C 1
ATOM 1612 O O . ALA A 1 194 ? 0.834 3.718 -31.626 1.00 74.69 194 ALA A O 1
ATOM 1613 N N . GLY A 1 195 ? 2.180 2.585 -33.011 1.00 73.12 195 GLY A N 1
ATOM 1614 C CA . GLY A 1 195 ? 2.662 1.650 -31.999 1.00 73.12 195 GLY A CA 1
ATOM 1615 C C . GLY A 1 195 ? 3.481 2.317 -30.894 1.00 73.12 195 GLY A C 1
ATOM 1616 O O . GLY A 1 195 ? 3.332 1.970 -29.723 1.00 73.12 195 GLY A O 1
ATOM 1617 N N . TRP A 1 196 ? 4.301 3.314 -31.236 1.00 70.44 196 TRP A N 1
ATOM 1618 C CA . TRP A 1 196 ? 5.087 4.068 -30.252 1.00 70.44 196 TRP A CA 1
ATOM 1619 C C . TRP A 1 196 ? 4.205 4.923 -29.342 1.00 70.44 196 TRP A C 1
ATOM 1621 O O . TRP A 1 196 ? 4.442 4.995 -28.135 1.00 70.44 196 TRP A O 1
ATOM 1631 N N . ILE A 1 197 ? 3.148 5.519 -29.901 1.00 74.44 197 ILE A N 1
ATOM 1632 C CA . ILE A 1 197 ? 2.154 6.279 -29.134 1.00 74.44 197 ILE A CA 1
ATOM 1633 C C . ILE A 1 197 ? 1.427 5.349 -28.154 1.00 74.44 197 ILE A C 1
ATOM 1635 O O . ILE A 1 197 ? 1.292 5.677 -26.976 1.00 74.44 197 ILE A O 1
ATOM 1639 N N . LEU A 1 198 ? 1.019 4.160 -28.608 1.00 71.69 198 LEU A N 1
ATOM 1640 C CA . LEU A 1 198 ? 0.382 3.150 -27.758 1.00 71.69 198 LEU A CA 1
ATOM 1641 C C . LEU A 1 198 ? 1.310 2.656 -26.641 1.00 71.69 198 LEU A C 1
ATOM 1643 O O . LEU A 1 198 ? 0.857 2.479 -25.510 1.00 71.69 198 LEU A O 1
ATOM 1647 N N . LEU A 1 199 ? 2.607 2.500 -26.918 1.00 70.38 199 LEU A N 1
ATOM 1648 C CA . LEU A 1 199 ? 3.601 2.172 -25.897 1.00 70.38 199 LEU A CA 1
ATOM 1649 C C . LEU A 1 199 ? 3.686 3.277 -24.834 1.00 70.38 199 LEU A C 1
ATOM 1651 O O . LEU A 1 199 ? 3.569 2.986 -23.643 1.00 70.38 199 LEU A O 1
ATOM 1655 N N . GLY A 1 200 ? 3.794 4.543 -25.246 1.00 68.56 200 GLY A N 1
ATOM 1656 C CA . GLY A 1 200 ? 3.779 5.681 -24.322 1.00 68.56 200 GLY A CA 1
ATOM 1657 C C . GLY A 1 200 ? 2.515 5.722 -23.455 1.00 68.56 200 GLY A C 1
ATOM 1658 O O . GLY A 1 200 ? 2.602 5.849 -22.234 1.00 68.56 200 GLY A O 1
ATOM 1659 N N . LEU A 1 201 ? 1.341 5.523 -24.062 1.00 72.94 201 LEU A N 1
ATOM 1660 C CA . LEU A 1 201 ? 0.058 5.478 -23.352 1.00 72.94 201 LEU A CA 1
ATOM 1661 C C . LEU A 1 201 ? -0.038 4.297 -22.378 1.00 72.94 201 LEU A C 1
ATOM 1663 O O . LEU A 1 201 ? -0.568 4.460 -21.282 1.00 72.94 201 LEU A O 1
ATOM 1667 N N . SER A 1 202 ? 0.500 3.128 -22.732 1.00 73.38 202 SER A N 1
ATOM 1668 C CA . SER A 1 202 ? 0.495 1.947 -21.858 1.00 73.38 202 SER A CA 1
ATOM 1669 C C . SER A 1 202 ? 1.369 2.131 -20.612 1.00 73.38 202 SER A C 1
ATOM 1671 O O . SER A 1 202 ? 0.973 1.735 -19.515 1.00 73.38 202 SER A O 1
ATOM 1673 N N . ILE A 1 203 ? 2.518 2.802 -20.754 1.00 71.19 203 ILE A N 1
ATOM 1674 C CA . ILE A 1 203 ? 3.396 3.148 -19.631 1.00 71.19 203 ILE A CA 1
ATOM 1675 C C . ILE A 1 203 ? 2.711 4.181 -18.737 1.00 71.19 203 ILE A C 1
ATOM 1677 O O . ILE A 1 203 ? 2.658 3.997 -17.523 1.00 71.19 203 ILE A O 1
ATOM 1681 N N . LEU A 1 204 ? 2.144 5.240 -19.324 1.00 69.19 204 LEU A N 1
ATOM 1682 C CA . LEU A 1 204 ? 1.412 6.267 -18.578 1.00 69.19 204 LEU A CA 1
ATOM 1683 C C . LEU A 1 204 ? 0.217 5.678 -17.824 1.00 69.19 204 LEU A C 1
ATOM 1685 O O . LEU A 1 204 ? 0.006 6.006 -16.657 1.00 69.19 204 LEU A O 1
ATOM 1689 N N . TRP A 1 205 ? -0.518 4.765 -18.457 1.00 77.00 205 TRP A N 1
ATOM 1690 C CA . TRP A 1 205 ? -1.583 4.014 -17.807 1.00 77.00 205 TRP A CA 1
ATOM 1691 C C . TRP A 1 205 ? -1.047 3.197 -16.633 1.00 77.00 205 TRP A C 1
ATOM 1693 O O . TRP A 1 205 ? -1.563 3.309 -15.528 1.00 77.00 205 TRP A O 1
ATOM 1703 N N . PHE A 1 206 ? 0.015 2.415 -16.824 1.00 76.31 206 PHE A N 1
ATOM 1704 C CA . PHE A 1 206 ? 0.560 1.597 -15.743 1.00 76.31 206 PHE A CA 1
ATOM 1705 C C . PHE A 1 206 ? 0.987 2.445 -14.543 1.00 76.31 206 PHE A C 1
ATOM 1707 O O . PHE A 1 206 ? 0.640 2.134 -13.405 1.00 76.31 206 PHE A O 1
ATOM 1714 N N . LEU A 1 207 ? 1.709 3.534 -14.807 1.00 71.69 207 LEU A N 1
ATOM 1715 C CA . LEU A 1 207 ? 2.140 4.496 -13.800 1.00 71.69 207 LEU A CA 1
ATOM 1716 C C . LEU A 1 207 ? 0.934 5.057 -13.027 1.00 71.69 207 LEU A C 1
ATOM 1718 O O . LEU A 1 207 ? 0.929 5.062 -11.798 1.00 71.69 207 LEU A O 1
ATOM 1722 N N . TYR A 1 208 ? -0.132 5.415 -13.742 1.00 72.69 208 TYR A N 1
ATOM 1723 C CA . TYR A 1 208 ? -1.387 5.876 -13.155 1.00 72.69 208 TYR A CA 1
ATOM 1724 C C . TYR A 1 208 ? -2.064 4.818 -12.262 1.00 72.69 208 TYR A C 1
ATOM 1726 O O . TYR A 1 208 ? -2.563 5.146 -11.184 1.00 72.69 208 TYR A O 1
ATOM 1734 N N . VAL A 1 209 ? -2.061 3.540 -12.657 1.00 76.75 209 VAL A N 1
ATOM 1735 C CA . VAL A 1 209 ? -2.767 2.479 -11.917 1.00 76.75 209 VAL A CA 1
ATOM 1736 C C . VAL A 1 209 ? -1.905 1.788 -10.852 1.00 76.75 209 VAL A C 1
ATOM 1738 O O . VAL A 1 209 ? -2.419 1.053 -10.010 1.00 76.75 209 VAL A O 1
ATOM 1741 N N . TYR A 1 210 ? -0.601 2.046 -10.805 1.00 79.56 210 TYR A N 1
ATOM 1742 C CA . TYR A 1 210 ? 0.322 1.392 -9.874 1.00 79.56 210 TYR A CA 1
ATOM 1743 C C . TYR A 1 210 ? -0.116 1.422 -8.389 1.00 79.56 210 TYR A C 1
ATOM 1745 O O . TYR A 1 210 ? -0.103 0.363 -7.748 1.00 79.56 210 TYR A O 1
ATOM 1753 N N . PRO A 1 211 ? -0.609 2.548 -7.826 1.00 76.62 211 PRO A N 1
ATOM 1754 C CA . PRO A 1 211 ? -1.142 2.574 -6.459 1.00 76.62 211 PRO A CA 1
ATOM 1755 C C . PRO A 1 211 ? -2.349 1.650 -6.258 1.00 76.62 211 PRO A C 1
ATOM 1757 O O . PRO A 1 211 ? -2.501 1.061 -5.187 1.00 76.62 211 PRO A O 1
ATOM 1760 N N . PHE A 1 212 ? -3.179 1.468 -7.293 1.00 78.19 212 PHE A N 1
ATOM 1761 C CA . PHE A 1 212 ? -4.293 0.518 -7.256 1.00 78.19 212 PHE A CA 1
ATOM 1762 C C . PHE A 1 212 ? -3.789 -0.899 -7.053 1.00 78.19 212 PHE A C 1
ATOM 1764 O O . PHE A 1 212 ? -4.330 -1.659 -6.254 1.00 78.19 212 PHE A O 1
ATOM 1771 N N . ILE A 1 213 ? -2.738 -1.248 -7.795 1.00 84.81 213 ILE A N 1
ATOM 1772 C CA . ILE A 1 213 ? -2.187 -2.592 -7.807 1.00 84.81 213 ILE A CA 1
ATOM 1773 C C . ILE A 1 213 ? -1.604 -2.915 -6.427 1.00 84.81 213 ILE A C 1
ATOM 1775 O O . ILE A 1 213 ? -1.862 -3.991 -5.889 1.00 84.81 213 ILE A O 1
ATOM 1779 N N . ILE A 1 214 ? -0.914 -1.956 -5.802 1.00 83.44 214 ILE A N 1
ATOM 1780 C CA . ILE A 1 214 ? -0.465 -2.063 -4.405 1.00 83.44 214 ILE A CA 1
ATOM 1781 C C . ILE A 1 214 ? -1.665 -2.232 -3.460 1.00 83.44 214 ILE A C 1
ATOM 1783 O O . ILE A 1 214 ? -1.654 -3.108 -2.592 1.00 83.44 214 ILE A O 1
ATOM 1787 N N . GLY A 1 215 ? -2.726 -1.440 -3.644 1.00 79.94 215 GLY A N 1
ATOM 1788 C CA . GLY A 1 215 ? -3.966 -1.557 -2.876 1.00 79.94 215 GLY A CA 1
ATOM 1789 C C . GLY A 1 215 ? -4.591 -2.953 -2.979 1.00 79.94 215 GLY A C 1
ATOM 1790 O O . GLY A 1 215 ? -4.914 -3.567 -1.963 1.00 79.94 215 GLY A O 1
ATOM 1791 N N . LEU A 1 216 ? -4.691 -3.518 -4.183 1.00 83.00 216 LEU A N 1
ATOM 1792 C CA . LEU A 1 216 ? -5.184 -4.880 -4.405 1.00 83.00 216 LEU A CA 1
ATOM 1793 C C . LEU A 1 216 ? -4.272 -5.939 -3.776 1.00 83.00 216 LEU A C 1
ATOM 1795 O O . LEU A 1 216 ? -4.774 -6.855 -3.119 1.00 83.00 216 LEU A O 1
ATOM 1799 N N . ALA A 1 217 ? -2.953 -5.790 -3.913 1.00 86.38 217 ALA A N 1
ATOM 1800 C CA . ALA A 1 217 ? -1.968 -6.672 -3.291 1.00 86.38 217 ALA A CA 1
ATOM 1801 C C . ALA A 1 217 ? -2.054 -6.651 -1.756 1.00 86.38 217 ALA A C 1
ATOM 1803 O O . ALA A 1 217 ? -1.681 -7.623 -1.101 1.00 86.38 217 ALA A O 1
ATOM 1804 N N . SER A 1 218 ? -2.576 -5.571 -1.167 1.00 83.00 218 SER A N 1
ATOM 1805 C CA . SER A 1 218 ? -2.747 -5.428 0.281 1.00 83.00 218 SER A CA 1
ATOM 1806 C C . SER A 1 218 ? -4.021 -6.072 0.850 1.00 83.00 218 SER A C 1
ATOM 1808 O O . SER A 1 218 ? -4.105 -6.247 2.065 1.00 83.00 218 SER A O 1
ATOM 1810 N N . LYS A 1 219 ? -4.996 -6.466 0.009 1.00 81.81 219 LYS A N 1
ATOM 1811 C CA . LYS A 1 219 ? -6.305 -6.983 0.468 1.00 81.81 219 LYS A CA 1
ATOM 1812 C C . LYS A 1 219 ? -6.228 -8.302 1.241 1.00 81.81 219 LYS A C 1
ATOM 1814 O O . LYS A 1 219 ? -7.129 -8.586 2.022 1.00 81.81 219 LYS A O 1
ATOM 1819 N N . GLY A 1 220 ? -5.194 -9.104 1.008 1.00 75.75 220 GLY A N 1
ATOM 1820 C CA . GLY A 1 220 ? -5.022 -10.420 1.623 1.00 75.75 220 GLY A CA 1
ATOM 1821 C C . GLY A 1 220 ? -3.602 -10.652 2.125 1.00 75.75 220 GLY A C 1
ATOM 1822 O O . GLY A 1 220 ? -2.751 -9.757 2.113 1.00 75.75 220 GLY A O 1
ATOM 1823 N N . SER A 1 221 ? -3.323 -11.866 2.577 1.00 76.94 221 SER A N 1
ATOM 1824 C CA . SER A 1 221 ? -1.981 -12.325 2.935 1.00 76.94 221 SER A CA 1
ATOM 1825 C C . SER A 1 221 ? -1.525 -13.422 1.978 1.00 76.94 221 SER A C 1
ATOM 1827 O O . SER A 1 221 ? -2.310 -14.268 1.555 1.00 76.94 221 SER A O 1
ATOM 1829 N N . GLY A 1 222 ? -0.238 -13.401 1.646 1.00 82.38 222 GLY A N 1
ATOM 1830 C CA . GLY A 1 222 ? 0.416 -14.422 0.847 1.00 82.38 222 GLY A CA 1
ATOM 1831 C C . GLY A 1 222 ? 0.778 -13.983 -0.568 1.00 82.38 222 GLY A C 1
ATOM 1832 O O . GLY A 1 222 ? 0.278 -13.000 -1.123 1.00 82.38 222 GLY A O 1
ATOM 1833 N N . PHE A 1 223 ? 1.660 -14.784 -1.153 1.00 87.88 223 PHE A N 1
ATOM 1834 C CA . PHE A 1 223 ? 2.244 -14.595 -2.474 1.00 87.88 223 PHE A CA 1
ATOM 1835 C C . PHE A 1 223 ? 1.203 -14.378 -3.578 1.00 87.88 223 PHE A C 1
ATOM 1837 O O . PHE A 1 223 ? 1.333 -13.456 -4.380 1.00 87.88 223 PHE A O 1
ATOM 1844 N N . SER A 1 224 ? 0.145 -15.194 -3.598 1.00 87.31 224 SER A N 1
ATOM 1845 C CA . SER A 1 224 ? -0.879 -15.187 -4.650 1.00 87.31 224 SER A CA 1
ATOM 1846 C C . SER A 1 224 ? -1.599 -13.841 -4.770 1.00 87.31 224 SER A C 1
ATOM 1848 O O . SER A 1 224 ? -1.833 -13.362 -5.878 1.00 87.31 224 SER A O 1
ATOM 1850 N N . TYR A 1 225 ? -1.907 -13.189 -3.646 1.00 86.06 225 TYR A N 1
ATOM 1851 C CA . TYR A 1 225 ? -2.559 -11.878 -3.650 1.00 86.06 225 TYR A CA 1
ATOM 1852 C C . TYR A 1 225 ? -1.676 -10.798 -4.271 1.00 86.06 225 TYR A C 1
ATOM 1854 O O . TYR A 1 225 ? -2.186 -9.968 -5.018 1.00 86.06 225 TYR A O 1
ATOM 1862 N N . GLY A 1 226 ? -0.369 -10.838 -4.002 1.00 85.50 226 GLY A N 1
ATOM 1863 C CA . GLY A 1 226 ? 0.601 -9.963 -4.652 1.00 85.50 226 GLY A CA 1
ATOM 1864 C C . GLY A 1 226 ? 0.742 -10.265 -6.142 1.00 85.50 226 GLY A C 1
ATOM 1865 O O . GLY A 1 226 ? 0.605 -9.368 -6.968 1.00 85.50 226 GLY A O 1
ATOM 1866 N N . PHE A 1 227 ? 0.947 -11.538 -6.488 1.00 90.94 227 PHE A N 1
ATOM 1867 C CA . PHE A 1 227 ? 1.205 -11.984 -7.859 1.00 90.94 227 PHE A CA 1
ATOM 1868 C C . PHE A 1 227 ? 0.067 -11.661 -8.825 1.00 90.94 227 PHE A C 1
ATOM 1870 O O . PHE A 1 227 ? 0.305 -11.176 -9.927 1.00 90.94 227 PHE A O 1
ATOM 1877 N N . PHE A 1 228 ? -1.182 -11.880 -8.409 1.00 90.25 228 PHE A N 1
ATOM 1878 C CA . PHE A 1 228 ? -2.339 -11.642 -9.271 1.00 90.25 228 PHE A CA 1
ATOM 1879 C C . PHE A 1 228 ? -2.840 -10.192 -9.260 1.00 90.25 228 PHE A C 1
ATOM 1881 O O . PHE A 1 228 ? -3.735 -9.862 -10.040 1.00 90.25 228 PHE A O 1
ATOM 1888 N N . ALA A 1 229 ? -2.303 -9.315 -8.406 1.00 86.56 229 ALA A N 1
ATOM 1889 C CA . ALA A 1 229 ? -2.765 -7.931 -8.311 1.00 86.56 229 ALA A CA 1
ATOM 1890 C C . ALA A 1 229 ? -2.665 -7.146 -9.638 1.00 86.56 229 ALA A C 1
ATOM 1892 O O . ALA A 1 229 ? -3.664 -6.523 -10.003 1.00 86.56 229 ALA A O 1
ATOM 1893 N N . PRO A 1 230 ? -1.553 -7.197 -10.406 1.00 86.62 230 PRO A N 1
ATOM 1894 C CA . PRO A 1 230 ? -1.436 -6.463 -11.672 1.00 86.62 230 PRO A CA 1
ATOM 1895 C C . PRO A 1 230 ? -2.455 -6.926 -12.719 1.00 86.62 230 PRO A C 1
ATOM 1897 O O . PRO A 1 230 ? -3.012 -6.121 -13.456 1.00 86.62 230 PRO A O 1
ATOM 1900 N N . PHE A 1 231 ? -2.761 -8.224 -12.743 1.00 88.12 231 PHE A N 1
ATOM 1901 C CA . PHE A 1 231 ? -3.714 -8.812 -13.686 1.00 88.12 231 PHE A CA 1
ATOM 1902 C C . PHE A 1 231 ? -5.165 -8.481 -13.326 1.00 88.12 231 PHE A C 1
ATOM 1904 O O . PHE A 1 231 ? -5.971 -8.174 -14.201 1.00 88.12 231 PHE A O 1
ATOM 1911 N N . LYS A 1 232 ? -5.508 -8.485 -12.031 1.00 84.50 232 LYS A N 1
ATOM 1912 C CA . LYS A 1 232 ? -6.853 -8.118 -11.549 1.00 84.50 232 LYS A CA 1
ATOM 1913 C C . LYS A 1 232 ? -7.236 -6.680 -11.893 1.00 84.50 232 LYS A C 1
ATOM 1915 O O . LYS A 1 232 ? -8.414 -6.387 -12.096 1.00 84.50 232 LYS A O 1
ATOM 1920 N N . THR A 1 233 ? -6.247 -5.801 -11.980 1.00 81.25 233 THR A N 1
ATOM 1921 C CA . THR A 1 233 ? -6.432 -4.411 -12.387 1.00 81.25 233 THR A CA 1
ATOM 1922 C C . THR A 1 233 ? -6.992 -4.276 -13.802 1.00 81.25 233 THR A C 1
ATOM 1924 O O . THR A 1 233 ? -7.852 -3.431 -14.026 1.00 81.25 233 THR A O 1
ATOM 1927 N N . ILE A 1 234 ? -6.586 -5.141 -14.737 1.00 75.75 234 ILE A N 1
ATOM 1928 C CA . ILE A 1 234 ? -7.064 -5.112 -16.131 1.00 75.75 234 ILE A CA 1
ATOM 1929 C C . ILE A 1 234 ? -8.584 -5.317 -16.185 1.00 75.75 234 ILE A C 1
ATOM 1931 O O . ILE A 1 234 ? -9.299 -4.615 -16.890 1.00 75.75 234 ILE A O 1
ATOM 1935 N N . PHE A 1 235 ? -9.104 -6.246 -15.384 1.00 75.94 235 PHE A N 1
ATOM 1936 C CA . PHE A 1 235 ? -10.536 -6.555 -15.343 1.00 75.94 235 PHE A CA 1
ATOM 1937 C C . PHE A 1 235 ? -11.363 -5.536 -14.543 1.00 75.94 235 PHE A C 1
ATOM 1939 O O . PHE A 1 235 ? -12.585 -5.642 -14.492 1.00 75.94 235 PHE A O 1
ATOM 1946 N N . SER A 1 236 ? -10.719 -4.542 -13.924 1.00 70.81 236 SER A N 1
ATOM 1947 C CA . SER A 1 236 ? -11.370 -3.508 -13.106 1.00 70.81 236 SER A CA 1
ATOM 1948 C C . SER A 1 236 ? -11.440 -2.145 -13.813 1.00 70.81 236 SER A C 1
ATOM 1950 O O . SER A 1 236 ? -11.613 -1.123 -13.153 1.00 70.81 236 SER A O 1
ATOM 1952 N N . PHE A 1 237 ? -11.334 -2.134 -15.148 1.00 63.72 237 PHE A N 1
ATOM 1953 C CA . PHE A 1 237 ?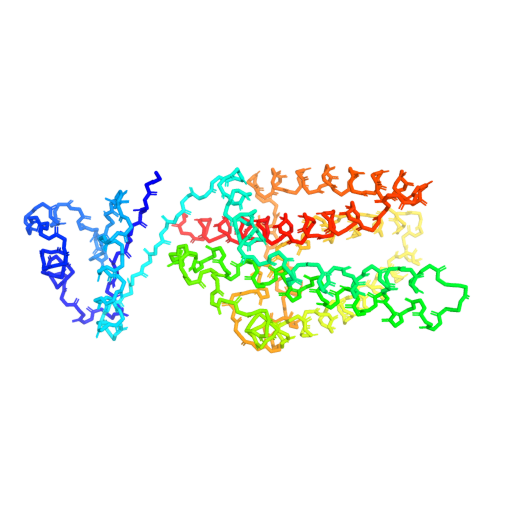 -11.120 -0.944 -15.980 1.00 63.72 237 PHE A CA 1
ATOM 1954 C C . PHE A 1 237 ? -12.097 0.210 -15.699 1.00 63.72 237 PHE A C 1
ATOM 1956 O O . PHE A 1 237 ? -11.656 1.328 -15.465 1.00 63.72 237 PHE A O 1
ATOM 1963 N N . SER A 1 238 ? -13.412 -0.034 -15.637 1.00 62.69 238 SER A N 1
ATOM 1964 C CA . SER A 1 238 ? -14.399 1.037 -15.393 1.00 62.69 238 SER A CA 1
ATOM 1965 C C . SER A 1 238 ? -14.196 1.757 -14.056 1.00 62.69 238 SER A C 1
ATOM 1967 O O . SER A 1 238 ? -14.401 2.963 -13.966 1.00 62.69 238 SER A O 1
ATOM 1969 N N . LYS A 1 239 ? -13.731 1.030 -13.038 1.00 63.50 239 LYS A N 1
ATOM 1970 C CA . LYS A 1 239 ? -13.484 1.547 -11.684 1.00 63.50 239 LYS A CA 1
ATOM 1971 C C . LYS A 1 239 ? -12.132 2.245 -11.577 1.00 63.50 239 LYS A C 1
ATOM 1973 O O . LYS A 1 239 ? -11.961 3.184 -10.812 1.00 63.50 239 LYS A O 1
ATOM 1978 N N . THR A 1 240 ? -11.172 1.817 -12.390 1.00 59.03 240 THR A N 1
ATOM 1979 C CA . THR A 1 240 ? -9.861 2.457 -12.517 1.00 59.03 240 THR A CA 1
ATOM 1980 C C . THR A 1 240 ? -9.945 3.857 -13.136 1.00 59.03 240 THR A C 1
ATOM 1982 O O . THR A 1 240 ? -9.067 4.673 -12.889 1.00 59.03 240 THR A O 1
ATOM 1985 N N . PHE A 1 241 ? -10.994 4.164 -13.905 1.00 62.25 241 PHE A N 1
ATOM 1986 C CA . PHE A 1 241 ? -11.182 5.467 -14.560 1.00 62.25 241 PHE A CA 1
ATOM 1987 C C . PHE A 1 241 ? -12.305 6.315 -13.948 1.00 62.25 241 PHE A C 1
ATOM 1989 O O . PHE A 1 241 ? -12.800 7.245 -14.585 1.00 62.25 241 PHE A O 1
ATOM 1996 N N . SER A 1 242 ? -12.719 6.029 -12.712 1.00 65.56 242 SER A N 1
ATOM 1997 C CA . SER A 1 242 ? -13.747 6.832 -12.058 1.00 65.56 242 SER A CA 1
ATOM 1998 C C . SER A 1 242 ? -13.252 8.247 -11.730 1.00 65.56 242 SER A C 1
ATOM 2000 O O . SER A 1 242 ? -12.054 8.489 -11.568 1.00 65.56 242 SER A O 1
ATOM 2002 N N . ALA A 1 243 ? -14.165 9.216 -11.608 1.00 58.47 243 ALA A N 1
ATOM 2003 C CA . ALA A 1 243 ? -13.811 10.620 -11.367 1.00 58.47 243 ALA A CA 1
ATOM 2004 C C . ALA A 1 243 ? -12.980 10.824 -10.083 1.00 58.47 243 ALA A C 1
ATOM 2006 O O . ALA A 1 243 ? -12.100 11.688 -10.029 1.00 58.47 243 ALA A O 1
ATOM 2007 N N . ASN A 1 244 ? -13.224 10.005 -9.057 1.00 61.16 244 ASN A N 1
ATOM 2008 C CA . ASN A 1 244 ? -12.429 10.003 -7.830 1.00 61.16 244 ASN A CA 1
ATOM 2009 C C . ASN A 1 244 ? -11.028 9.427 -8.072 1.00 61.16 244 ASN A C 1
ATOM 2011 O O . ASN A 1 244 ? -10.041 9.978 -7.582 1.00 61.16 244 ASN A O 1
ATOM 2015 N N . TYR A 1 245 ? -10.928 8.377 -8.885 1.00 62.00 245 TYR A N 1
ATOM 2016 C CA . TYR A 1 245 ? -9.659 7.767 -9.265 1.00 62.00 245 TYR A CA 1
ATOM 2017 C C . TYR A 1 245 ? -8.796 8.703 -10.124 1.00 62.00 245 TYR A C 1
ATOM 2019 O O . TYR A 1 245 ? -7.585 8.816 -9.928 1.00 62.00 245 TYR A O 1
ATOM 2027 N N . ILE A 1 246 ? -9.417 9.461 -11.033 1.00 61.69 246 ILE A N 1
ATOM 2028 C CA . ILE A 1 246 ? -8.764 10.496 -11.849 1.00 61.69 246 ILE A CA 1
ATOM 2029 C C . ILE A 1 246 ? -8.147 11.573 -10.957 1.00 61.69 246 ILE A C 1
ATOM 2031 O O . ILE A 1 246 ? -6.973 11.902 -11.134 1.00 61.69 246 ILE A O 1
ATOM 2035 N N . LYS A 1 247 ? -8.871 12.058 -9.939 1.00 61.88 247 LYS A N 1
ATOM 2036 C CA . LYS A 1 247 ? -8.311 13.005 -8.960 1.00 61.88 247 LYS A CA 1
ATOM 2037 C C . LYS A 1 247 ? -7.070 12.429 -8.272 1.00 61.88 247 LYS A C 1
ATOM 2039 O O . LYS A 1 247 ? -6.037 13.094 -8.245 1.00 61.88 247 LYS A O 1
ATOM 2044 N N . ILE A 1 248 ? -7.132 11.185 -7.790 1.00 61.56 248 ILE A N 1
ATOM 2045 C CA . ILE A 1 248 ? -6.011 10.508 -7.112 1.00 61.56 248 ILE A CA 1
ATOM 2046 C C . ILE A 1 248 ? -4.796 10.345 -8.041 1.00 61.56 248 ILE A C 1
ATOM 2048 O O . ILE A 1 248 ? -3.669 10.645 -7.643 1.00 61.56 248 ILE A O 1
ATOM 2052 N N . GLY A 1 249 ? -4.997 9.928 -9.291 1.00 57.62 249 GLY A N 1
ATOM 2053 C CA . GLY A 1 249 ? -3.889 9.760 -10.233 1.00 57.62 249 GLY A CA 1
ATOM 2054 C C . GLY A 1 249 ? -3.303 11.075 -10.760 1.00 57.62 249 GLY A C 1
ATOM 2055 O O . GLY A 1 249 ? -2.115 11.128 -11.073 1.00 57.62 249 GLY A O 1
ATOM 2056 N N . THR A 1 250 ? -4.075 12.167 -10.767 1.00 61.22 250 THR A N 1
ATOM 2057 C CA . THR A 1 250 ? -3.548 13.511 -11.079 1.00 61.22 250 THR A CA 1
ATOM 2058 C C . THR A 1 250 ? -2.578 13.982 -9.989 1.00 61.22 250 THR A C 1
ATOM 2060 O O . THR A 1 250 ? -1.499 14.494 -10.291 1.00 61.22 250 THR A O 1
ATOM 2063 N N . TYR A 1 251 ? -2.901 13.720 -8.716 1.00 56.84 251 TYR A N 1
ATOM 2064 C CA . TYR A 1 251 ? -1.969 13.925 -7.602 1.00 56.84 251 TYR A CA 1
ATOM 2065 C C . TYR A 1 251 ? -0.705 13.065 -7.741 1.00 56.84 251 TYR A C 1
ATOM 2067 O O . TYR A 1 251 ? 0.396 13.536 -7.459 1.00 56.84 251 TYR A O 1
ATOM 2075 N N . TRP A 1 252 ? -0.839 11.826 -8.219 1.00 60.91 252 TRP A N 1
ATOM 2076 C CA . TRP A 1 252 ? 0.287 10.910 -8.397 1.00 60.91 252 TRP A CA 1
ATOM 2077 C C . TRP A 1 252 ? 1.258 11.367 -9.494 1.00 60.91 252 TRP A C 1
ATOM 2079 O O . TRP A 1 252 ? 2.469 11.357 -9.276 1.00 60.91 252 TRP A O 1
ATOM 2089 N N . LEU A 1 253 ? 0.752 11.842 -10.636 1.00 56.94 253 LEU A N 1
ATOM 2090 C CA . LEU A 1 253 ? 1.584 12.426 -11.697 1.00 56.94 253 LEU A CA 1
ATOM 2091 C C . LEU A 1 253 ? 2.324 13.678 -11.212 1.00 56.94 253 LEU A C 1
ATOM 2093 O O . LEU A 1 253 ? 3.517 13.827 -11.473 1.00 56.94 253 LEU A O 1
ATOM 2097 N N . PHE A 1 254 ? 1.646 14.535 -10.444 1.00 53.94 254 PHE A N 1
ATOM 2098 C CA . PHE A 1 254 ? 2.249 15.735 -9.867 1.00 53.94 254 PHE A CA 1
ATOM 2099 C C . PHE A 1 254 ? 3.366 15.401 -8.867 1.00 53.94 254 PHE A C 1
ATOM 2101 O O . PHE A 1 254 ? 4.459 15.962 -8.942 1.00 53.94 254 PHE A O 1
ATOM 2108 N N . VAL A 1 255 ? 3.144 14.438 -7.967 1.00 50.47 255 VAL A N 1
ATOM 2109 C CA . VAL A 1 255 ? 4.167 14.031 -6.991 1.00 50.47 255 VAL A CA 1
ATOM 2110 C C . VAL A 1 255 ? 5.318 13.270 -7.636 1.00 50.47 255 VAL A C 1
ATOM 2112 O O . VAL A 1 255 ? 6.460 13.474 -7.237 1.00 50.47 255 VAL A O 1
ATOM 2115 N N . SER A 1 256 ? 5.060 12.458 -8.660 1.00 51.16 256 SER A N 1
ATOM 2116 C CA . SER A 1 256 ? 6.114 11.780 -9.425 1.00 51.16 256 SER A CA 1
ATOM 2117 C C . SER A 1 256 ? 7.007 12.789 -10.148 1.00 51.16 256 SER A C 1
ATOM 2119 O O . SER A 1 256 ? 8.229 12.676 -10.096 1.00 51.16 256 SER A O 1
ATOM 2121 N N . ALA A 1 257 ? 6.412 13.824 -10.748 1.00 52.44 257 ALA A N 1
ATOM 2122 C CA . ALA A 1 257 ? 7.151 14.909 -11.383 1.00 52.44 257 ALA A CA 1
ATOM 2123 C C . ALA A 1 257 ? 8.015 15.677 -10.370 1.00 52.44 257 ALA A C 1
ATOM 2125 O O . ALA A 1 257 ? 9.200 15.896 -10.615 1.00 52.44 257 ALA A O 1
ATOM 2126 N N . ILE A 1 258 ? 7.466 16.010 -9.196 1.00 50.78 258 ILE A N 1
ATOM 2127 C CA . ILE A 1 258 ? 8.230 16.661 -8.122 1.00 50.78 258 ILE A CA 1
ATOM 2128 C C . ILE A 1 258 ? 9.346 15.747 -7.614 1.00 50.78 258 ILE A C 1
ATOM 2130 O O . ILE A 1 258 ? 10.464 16.210 -7.441 1.00 50.78 258 ILE A O 1
ATOM 2134 N N . ALA A 1 259 ? 9.088 14.456 -7.412 1.00 48.50 259 ALA A N 1
ATOM 2135 C CA . ALA A 1 259 ? 10.078 13.501 -6.920 1.00 48.50 259 ALA A CA 1
ATOM 2136 C C . ALA A 1 259 ? 11.250 13.308 -7.893 1.00 48.50 259 ALA A C 1
ATOM 2138 O O . ALA A 1 259 ? 12.394 13.219 -7.454 1.00 48.50 259 ALA A O 1
ATOM 2139 N N . ILE A 1 260 ? 10.980 13.294 -9.202 1.00 51.06 260 ILE A N 1
ATOM 2140 C CA . ILE A 1 260 ? 12.007 13.225 -10.250 1.00 51.06 260 ILE A CA 1
ATOM 2141 C C . ILE A 1 260 ? 12.840 14.512 -10.256 1.00 51.06 260 ILE A C 1
ATOM 2143 O O . ILE A 1 260 ? 14.065 14.446 -10.219 1.00 51.06 260 ILE A O 1
ATOM 2147 N N . ILE A 1 261 ? 12.194 15.681 -10.226 1.00 52.59 261 ILE A N 1
ATOM 2148 C CA . ILE A 1 261 ? 12.877 16.984 -10.224 1.00 52.59 261 ILE A CA 1
ATOM 2149 C C . ILE A 1 261 ? 13.720 17.163 -8.951 1.00 52.59 261 ILE A C 1
ATOM 2151 O O . ILE A 1 261 ? 14.882 17.558 -9.016 1.00 52.59 261 ILE A O 1
ATOM 2155 N N . VAL A 1 262 ? 13.163 16.819 -7.790 1.00 49.97 262 VAL A N 1
ATOM 2156 C CA . VAL A 1 262 ? 13.829 16.911 -6.485 1.00 49.97 262 VAL A CA 1
ATOM 2157 C C . VAL A 1 262 ? 14.948 15.872 -6.361 1.00 49.97 262 VAL A C 1
ATOM 2159 O O . VAL A 1 262 ? 16.014 16.199 -5.852 1.00 49.97 262 VAL A O 1
ATOM 2162 N N . GLY A 1 263 ? 14.769 14.655 -6.882 1.00 48.81 263 GLY A N 1
ATOM 2163 C CA . GLY A 1 263 ? 15.813 13.625 -6.926 1.00 48.81 263 GLY A CA 1
ATOM 2164 C C . GLY A 1 263 ? 17.012 14.025 -7.791 1.00 48.81 263 GLY A C 1
ATOM 2165 O O . GLY A 1 263 ? 18.155 13.822 -7.382 1.00 48.81 263 GLY A O 1
ATOM 2166 N N . ILE A 1 264 ? 16.759 14.668 -8.936 1.00 53.09 264 ILE A N 1
ATOM 2167 C CA . ILE A 1 264 ? 17.804 15.227 -9.807 1.00 53.09 264 ILE A CA 1
ATOM 2168 C C . ILE A 1 264 ? 18.536 16.385 -9.110 1.00 53.09 264 ILE A C 1
ATOM 2170 O O . ILE A 1 264 ? 19.762 16.456 -9.166 1.00 53.09 264 ILE A O 1
ATOM 2174 N N . LEU A 1 265 ? 17.813 17.259 -8.401 1.00 50.09 265 LEU A N 1
ATOM 2175 C CA . LEU A 1 265 ? 18.403 18.383 -7.660 1.00 50.09 265 LEU A CA 1
ATOM 2176 C C . LEU A 1 265 ? 19.213 17.943 -6.427 1.00 50.09 265 LEU A C 1
ATOM 2178 O O . LEU A 1 265 ? 20.167 18.616 -6.044 1.00 50.09 265 LEU A O 1
ATOM 2182 N N . LEU A 1 266 ? 18.863 16.816 -5.802 1.00 46.38 266 LEU A N 1
ATOM 2183 C CA . LEU A 1 266 ? 19.478 16.344 -4.554 1.00 46.38 266 LEU A CA 1
ATOM 2184 C C . LEU A 1 266 ? 20.689 15.443 -4.723 1.00 46.38 266 LEU A C 1
ATOM 2186 O O . LEU A 1 266 ? 21.515 15.372 -3.813 1.00 46.38 266 LEU A O 1
ATOM 2190 N N . ALA A 1 267 ? 20.849 14.822 -5.890 1.00 50.34 267 ALA A N 1
ATOM 2191 C CA . ALA A 1 267 ? 22.101 14.169 -6.265 1.00 50.34 267 ALA A CA 1
ATOM 2192 C C . ALA A 1 267 ? 23.302 15.145 -6.253 1.00 50.34 267 ALA A C 1
ATOM 2194 O O . ALA A 1 267 ? 24.450 14.708 -6.290 1.00 50.34 267 ALA A O 1
ATOM 2195 N N . ALA A 1 268 ? 23.054 16.459 -6.153 1.00 49.59 268 ALA A N 1
ATOM 2196 C CA . ALA A 1 268 ? 24.071 17.496 -6.228 1.00 49.59 268 ALA A CA 1
ATOM 2197 C C . ALA A 1 268 ? 24.786 17.868 -4.906 1.00 49.59 268 ALA A C 1
ATOM 2199 O O . ALA A 1 268 ? 25.738 18.637 -4.986 1.00 49.59 268 ALA A O 1
ATOM 2200 N N . THR A 1 269 ? 24.421 17.393 -3.697 1.00 49.38 269 THR A N 1
ATOM 2201 C CA . THR A 1 269 ? 25.125 17.854 -2.463 1.00 49.38 269 THR A CA 1
ATOM 2202 C C . THR A 1 269 ? 25.217 16.874 -1.277 1.00 49.38 269 THR A C 1
ATOM 2204 O O . THR A 1 269 ? 24.340 16.059 -1.009 1.00 49.38 269 THR A O 1
ATOM 2207 N N . ILE A 1 270 ? 26.303 17.038 -0.502 1.00 46.88 270 ILE A N 1
ATOM 2208 C CA . ILE A 1 270 ? 26.795 16.264 0.666 1.00 46.88 270 ILE A CA 1
ATOM 2209 C C . ILE A 1 270 ? 25.811 16.199 1.866 1.00 46.88 270 ILE A C 1
ATOM 2211 O O . ILE A 1 270 ? 25.977 15.382 2.769 1.00 46.88 270 ILE A O 1
ATOM 2215 N N . VAL A 1 271 ? 24.715 16.967 1.847 1.00 50.22 271 VAL A N 1
ATOM 2216 C CA . VAL A 1 271 ? 23.577 16.862 2.796 1.00 50.22 271 VAL A CA 1
ATOM 2217 C C . VAL A 1 271 ? 22.598 15.734 2.391 1.00 50.22 271 VAL A C 1
ATOM 2219 O O . VAL A 1 271 ? 21.566 15.512 3.023 1.00 50.22 271 VAL A O 1
ATOM 2222 N N . GLY A 1 272 ? 22.924 14.981 1.337 1.00 51.56 272 GLY A N 1
ATOM 2223 C CA . GLY A 1 272 ? 22.038 14.025 0.681 1.00 51.56 272 GLY A CA 1
ATOM 2224 C C . GLY A 1 272 ? 21.563 12.861 1.543 1.00 51.56 272 GLY A C 1
ATOM 2225 O O . GLY A 1 272 ? 20.465 12.386 1.303 1.00 51.56 272 GLY A O 1
ATOM 2226 N N . ILE A 1 273 ? 22.297 12.411 2.567 1.00 50.25 273 ILE A N 1
ATOM 2227 C CA . ILE A 1 273 ? 21.887 11.206 3.317 1.00 50.25 273 ILE A CA 1
ATOM 2228 C C . ILE A 1 273 ? 20.639 11.476 4.178 1.00 50.25 273 ILE A C 1
ATOM 2230 O O . ILE A 1 273 ? 19.626 10.825 3.938 1.00 50.25 273 ILE A O 1
ATOM 2234 N N . PRO A 1 274 ? 20.608 12.452 5.112 1.00 49.88 274 PRO A N 1
ATOM 2235 C CA . PRO A 1 274 ? 19.399 12.744 5.896 1.00 49.88 274 PRO A CA 1
ATOM 2236 C C . PRO A 1 274 ? 18.203 13.181 5.041 1.00 49.88 274 PRO A C 1
ATOM 2238 O O . PRO A 1 274 ? 17.055 12.870 5.362 1.00 49.88 274 PRO A O 1
ATOM 2241 N N . LEU A 1 275 ? 18.469 13.873 3.934 1.00 50.31 275 LEU A N 1
ATOM 2242 C CA . LEU A 1 275 ? 17.433 14.395 3.050 1.00 50.31 275 LEU A CA 1
ATOM 2243 C C . LEU A 1 275 ? 16.870 13.305 2.119 1.00 50.31 275 LEU A C 1
ATOM 2245 O O . LEU A 1 275 ? 15.655 13.204 1.969 1.00 50.31 275 LEU A O 1
ATOM 2249 N N . ALA A 1 276 ? 17.714 12.412 1.591 1.00 51.53 276 ALA A N 1
ATOM 2250 C CA . ALA A 1 276 ? 17.288 11.225 0.844 1.00 51.53 276 ALA A CA 1
ATOM 2251 C C . ALA A 1 276 ? 16.551 10.223 1.740 1.00 51.53 276 ALA A C 1
ATOM 2253 O O . ALA A 1 276 ? 15.579 9.621 1.294 1.00 51.53 276 ALA A O 1
ATOM 2254 N N . LEU A 1 277 ? 16.952 10.094 3.011 1.00 52.97 277 LEU A N 1
ATOM 2255 C CA . LEU A 1 277 ? 16.218 9.334 4.027 1.00 52.97 277 LEU A CA 1
ATOM 2256 C C . LEU A 1 277 ? 14.790 9.865 4.191 1.00 52.97 277 LEU A C 1
ATOM 2258 O O . LEU A 1 277 ? 13.832 9.095 4.103 1.00 52.97 277 LEU A O 1
ATOM 2262 N N . MET A 1 278 ? 14.641 11.180 4.381 1.00 54.47 278 MET A N 1
ATOM 2263 C CA . MET A 1 278 ? 13.327 11.819 4.469 1.00 54.47 278 MET A CA 1
ATOM 2264 C C . MET A 1 278 ? 12.504 11.622 3.198 1.00 54.47 278 MET A C 1
ATOM 2266 O O . MET A 1 278 ? 11.315 11.342 3.297 1.00 54.47 278 MET A O 1
ATOM 2270 N N . ILE A 1 279 ? 13.114 11.724 2.019 1.00 57.00 279 ILE A N 1
ATOM 2271 C CA . ILE A 1 279 ? 12.410 11.620 0.735 1.00 57.00 279 ILE A CA 1
ATOM 2272 C C . ILE A 1 279 ? 12.002 10.189 0.419 1.00 57.00 279 ILE A C 1
ATOM 2274 O O . ILE A 1 279 ? 10.889 9.958 -0.048 1.00 57.00 279 ILE A O 1
ATOM 2278 N N . PHE A 1 280 ? 12.854 9.215 0.719 1.00 57.75 280 PHE A N 1
ATOM 2279 C CA . PHE A 1 280 ? 12.511 7.815 0.532 1.00 57.75 280 PHE A CA 1
ATOM 2280 C C . PHE A 1 280 ? 11.362 7.401 1.458 1.00 57.75 280 PHE A C 1
ATOM 2282 O O . PHE A 1 280 ? 10.386 6.789 1.016 1.00 57.75 280 PHE A O 1
ATOM 2289 N N . LEU A 1 281 ? 11.428 7.798 2.733 1.00 58.25 281 LEU A N 1
ATOM 2290 C CA . LEU A 1 281 ? 10.344 7.569 3.689 1.00 58.25 281 LEU A CA 1
ATOM 2291 C C . LEU A 1 281 ? 9.068 8.307 3.269 1.00 58.25 281 LEU A C 1
ATOM 2293 O O . LEU A 1 281 ? 7.986 7.724 3.323 1.00 58.25 281 LEU A O 1
ATOM 2297 N N . TRP A 1 282 ? 9.197 9.543 2.779 1.00 60.50 282 TRP A N 1
ATOM 2298 C CA . TRP A 1 282 ? 8.090 10.342 2.257 1.00 60.50 282 TRP A CA 1
ATOM 2299 C C . TRP A 1 282 ? 7.381 9.651 1.094 1.00 60.50 282 TRP A C 1
ATOM 2301 O O . TRP A 1 282 ? 6.171 9.463 1.149 1.00 60.50 282 TRP A O 1
ATOM 2311 N N . LEU A 1 283 ? 8.115 9.220 0.066 1.00 62.03 283 LEU A N 1
ATOM 2312 C CA . LEU A 1 283 ? 7.546 8.555 -1.112 1.00 62.03 283 LEU A CA 1
ATOM 2313 C C . LEU A 1 283 ? 6.875 7.229 -0.757 1.00 62.03 283 LEU A C 1
ATOM 2315 O O . LEU A 1 283 ? 5.830 6.879 -1.307 1.00 62.03 283 LEU A O 1
ATOM 2319 N N . THR A 1 284 ? 7.444 6.503 0.196 1.00 63.38 284 THR A N 1
ATOM 2320 C CA . THR A 1 284 ? 6.913 5.219 0.656 1.00 63.38 284 THR A CA 1
ATOM 2321 C C . THR A 1 284 ? 5.605 5.392 1.434 1.00 63.38 284 THR A C 1
ATOM 2323 O O . THR A 1 284 ? 4.627 4.681 1.204 1.00 63.38 284 THR A O 1
ATOM 2326 N N . ILE A 1 285 ? 5.552 6.393 2.309 1.00 62.16 285 ILE A N 1
ATOM 2327 C CA . ILE A 1 285 ? 4.348 6.763 3.059 1.00 62.16 285 ILE A CA 1
ATOM 2328 C C . ILE A 1 285 ? 3.271 7.306 2.141 1.00 62.16 285 ILE A C 1
ATOM 2330 O O . ILE A 1 285 ? 2.108 6.922 2.239 1.00 62.16 285 ILE A O 1
ATOM 2334 N N . TYR A 1 286 ? 3.669 8.189 1.235 1.00 63.22 286 TYR A N 1
ATOM 2335 C CA . TYR A 1 286 ? 2.769 8.826 0.300 1.00 63.22 286 TYR A CA 1
ATOM 2336 C C . TYR A 1 286 ? 2.159 7.790 -0.651 1.00 63.22 286 TYR A C 1
ATOM 2338 O O . TYR A 1 286 ? 0.942 7.741 -0.804 1.00 63.22 286 TYR A O 1
ATOM 2346 N N . SER A 1 287 ? 2.969 6.882 -1.205 1.00 64.38 287 SER A N 1
ATOM 2347 C CA . SER A 1 287 ? 2.480 5.777 -2.043 1.00 64.38 287 SER A CA 1
ATOM 2348 C C . SER A 1 287 ? 1.563 4.814 -1.284 1.00 64.38 287 SER A C 1
ATOM 2350 O O . SER A 1 287 ? 0.530 4.425 -1.822 1.00 64.38 287 SER A O 1
ATOM 2352 N N . GLY A 1 288 ? 1.879 4.472 -0.029 1.00 65.62 288 GLY A N 1
ATOM 2353 C CA . GLY A 1 288 ? 1.006 3.656 0.820 1.00 65.62 288 GLY A CA 1
ATOM 2354 C C . GLY A 1 288 ? -0.324 4.344 1.155 1.00 65.62 288 GLY A C 1
ATOM 2355 O O . GLY A 1 288 ? -1.382 3.722 1.088 1.00 65.62 288 GLY A O 1
ATOM 2356 N N . GLY A 1 289 ? -0.297 5.644 1.458 1.00 66.75 289 GLY A N 1
ATOM 2357 C CA . GLY A 1 289 ? -1.498 6.437 1.733 1.00 66.75 289 GLY A CA 1
ATOM 2358 C C . GLY A 1 289 ? -2.388 6.580 0.501 1.00 66.75 289 GLY A C 1
ATOM 2359 O O . GLY A 1 289 ? -3.600 6.392 0.582 1.00 66.75 289 GLY A O 1
ATOM 2360 N N . LEU A 1 290 ? -1.785 6.822 -0.664 1.00 70.25 290 LEU A N 1
ATOM 2361 C CA . LEU A 1 290 ? -2.503 6.871 -1.935 1.00 70.25 290 LEU A CA 1
ATOM 2362 C C . LEU A 1 290 ? -3.087 5.517 -2.328 1.00 70.25 290 LEU A C 1
ATOM 2364 O O . LEU A 1 290 ? -4.228 5.465 -2.780 1.00 70.25 290 LEU A O 1
ATOM 2368 N N . ALA A 1 291 ? -2.348 4.425 -2.139 1.00 73.56 291 ALA A N 1
ATOM 2369 C CA . ALA A 1 291 ? -2.851 3.081 -2.397 1.00 73.56 291 ALA A CA 1
ATOM 2370 C C . ALA A 1 291 ? -4.032 2.729 -1.471 1.00 73.56 291 ALA A C 1
ATOM 2372 O O . ALA A 1 291 ? -4.983 2.086 -1.910 1.00 73.56 291 ALA A O 1
ATOM 2373 N N . TYR A 1 292 ? -4.032 3.212 -0.223 1.00 74.06 292 TYR A N 1
ATOM 2374 C CA . TYR A 1 292 ? -5.174 3.082 0.685 1.00 74.06 292 TYR A CA 1
ATOM 2375 C C . TYR A 1 292 ? -6.389 3.893 0.215 1.00 74.06 292 TYR A C 1
ATOM 2377 O O . TYR A 1 292 ? -7.483 3.341 0.113 1.00 74.06 292 TYR A O 1
ATOM 2385 N N . LEU A 1 293 ? -6.211 5.176 -0.121 1.00 70.19 293 LEU A N 1
ATOM 2386 C CA . LEU A 1 293 ? -7.303 6.020 -0.629 1.00 70.19 293 LEU A CA 1
ATOM 2387 C C . LEU A 1 293 ? -7.896 5.462 -1.928 1.00 70.19 293 LEU A C 1
ATOM 2389 O O . LEU A 1 293 ? -9.113 5.437 -2.093 1.00 70.19 293 LEU A O 1
ATOM 2393 N N . SER A 1 294 ? -7.034 4.951 -2.805 1.00 71.12 294 SER A N 1
ATOM 2394 C CA . SER A 1 294 ? -7.409 4.250 -4.034 1.00 71.12 294 SER A CA 1
ATOM 2395 C C . SER A 1 294 ? -8.268 3.017 -3.755 1.00 71.12 294 SER A C 1
ATOM 2397 O O . SER A 1 294 ? -9.285 2.790 -4.407 1.00 71.12 294 SER A O 1
ATOM 2399 N N . LEU A 1 295 ? -7.867 2.217 -2.762 1.00 73.00 295 LEU A N 1
ATOM 2400 C CA . LEU A 1 295 ? -8.597 1.023 -2.351 1.00 73.00 295 LEU A CA 1
ATOM 2401 C C . LEU A 1 295 ? -9.973 1.368 -1.781 1.00 73.00 295 LEU A C 1
ATOM 2403 O O . LEU A 1 295 ? -10.948 0.685 -2.084 1.00 73.00 295 LEU A O 1
ATOM 2407 N N . LYS A 1 296 ? -10.039 2.422 -0.967 1.00 69.75 296 LYS A N 1
ATOM 2408 C CA . LYS A 1 296 ? -11.271 2.866 -0.324 1.00 69.75 296 LYS A CA 1
ATOM 2409 C C . LYS A 1 296 ? -12.275 3.421 -1.332 1.00 69.75 296 LYS A C 1
ATOM 2411 O O . LYS A 1 296 ? -13.418 2.987 -1.331 1.00 69.75 296 LYS A O 1
ATOM 2416 N N . ALA A 1 297 ? -11.830 4.288 -2.244 1.00 65.44 297 ALA A N 1
ATOM 2417 C CA . ALA A 1 297 ? -12.680 4.809 -3.317 1.00 65.44 297 ALA A CA 1
ATOM 2418 C C . ALA A 1 297 ? -13.315 3.678 -4.150 1.00 65.44 297 ALA A C 1
ATOM 2420 O O . ALA A 1 297 ? -14.480 3.755 -4.527 1.00 65.44 297 ALA A O 1
ATOM 2421 N N . PHE A 1 298 ? -12.569 2.592 -4.379 1.00 65.62 298 PHE A N 1
ATOM 2422 C CA . PHE A 1 298 ? -13.077 1.398 -5.054 1.00 65.62 298 PHE A CA 1
ATOM 2423 C C . PHE A 1 298 ? -14.105 0.607 -4.228 1.00 65.62 298 PHE A C 1
ATOM 2425 O O . PHE A 1 298 ? -15.033 0.023 -4.792 1.00 65.62 298 PHE A O 1
ATOM 2432 N N . GLU A 1 299 ? -13.903 0.495 -2.913 1.00 69.19 299 GLU A N 1
ATOM 2433 C CA . GLU A 1 299 ? -14.837 -0.195 -2.017 1.00 69.19 299 GLU A CA 1
ATOM 2434 C C . GLU A 1 299 ? -16.167 0.571 -1.921 1.00 69.19 299 GLU A C 1
ATOM 2436 O O . GLU A 1 299 ? -17.219 -0.063 -1.984 1.00 69.19 299 GLU A O 1
ATOM 2441 N N . ASP A 1 300 ? -16.123 1.905 -1.891 1.00 60.62 300 ASP A N 1
ATOM 2442 C CA . ASP A 1 300 ? -17.309 2.768 -1.848 1.00 60.62 300 ASP A CA 1
ATOM 2443 C C . ASP A 1 300 ? -18.155 2.651 -3.136 1.00 60.62 300 ASP A C 1
ATOM 2445 O O . ASP A 1 300 ? -19.362 2.441 -3.054 1.00 60.62 300 ASP A O 1
ATOM 2449 N N . GLU A 1 301 ? -17.536 2.653 -4.325 1.00 56.69 301 GLU A N 1
ATOM 2450 C CA . GLU A 1 301 ? -18.233 2.462 -5.617 1.00 56.69 301 GLU A CA 1
ATOM 2451 C C . GLU A 1 301 ? -18.835 1.065 -5.822 1.00 56.69 301 GLU A C 1
ATOM 2453 O O . GLU A 1 301 ? -19.640 0.855 -6.724 1.00 56.69 301 GLU A O 1
ATOM 2458 N N . ARG A 1 302 ? -18.411 0.057 -5.052 1.00 53.25 302 ARG A N 1
ATOM 2459 C CA . ARG A 1 302 ? -19.025 -1.278 -5.117 1.00 53.25 302 ARG A CA 1
ATOM 2460 C C . ARG A 1 302 ? -20.354 -1.332 -4.357 1.00 53.25 302 ARG A C 1
ATOM 2462 O O . ARG A 1 302 ? -21.139 -2.237 -4.625 1.00 53.25 302 ARG A O 1
ATOM 2469 N N . ASN A 1 303 ? -20.559 -0.421 -3.410 1.00 45.50 303 ASN A N 1
ATOM 2470 C CA . ASN A 1 303 ? -21.689 -0.431 -2.483 1.00 45.50 303 ASN A CA 1
ATOM 2471 C C . ASN A 1 303 ? -22.800 0.565 -2.871 1.00 45.50 303 ASN A C 1
ATOM 2473 O O . ASN A 1 303 ? -23.815 0.624 -2.180 1.00 45.50 303 ASN A O 1
ATOM 2477 N N . THR A 1 304 ? -22.605 1.330 -3.947 1.00 43.78 304 THR A N 1
ATOM 2478 C CA . THR A 1 304 ? -23.589 2.219 -4.594 1.00 43.78 304 THR A CA 1
ATOM 2479 C C . THR A 1 304 ? -24.082 1.613 -5.895 1.00 43.78 304 THR A C 1
ATOM 2481 O O . THR A 1 304 ? -25.302 1.674 -6.145 1.00 43.78 304 THR A O 1
#

Radius of gyration: 22.33 Å; chains: 1; bounding box: 64×35×64 Å

pLDDT: mean 70.61, std 11.59, range [43.78, 90.94]

Secondary structure (DSSP, 8-state):
--EEEEEEESSTTS-HHHHHHHHHHHH---HHHHHHHB-TTS-EEEEE--HHHHHHHHHHHHHTTTTEEEEEEE---HHHHHHHHHHHHHHTHHHHHHHHHHHHHHHHHHTSS-HHHHHHHHHHHHHHHHHHHHHHHHHHHT----HHHHTT--HHHHHHHHHHHHHHHHHHHHHHHHHHHHHHHHHHHHHTHHHHHHHHHHHHHHHHHHHHHHHHHHSSSSHHHHHTHHHHHHTTHHHHTSHHHHHHHHHHHHHHHHHHHHHHHHTT-TTHHHHHHHHHHHHHHHHHHHHHHHHHHHHHHH--

Sequence (304 aa):
MQIKITILPKHDEVPKEFICQFLETALKMDFEECKKLQLSDGSVSVFVYDYNTLYKLKRLGERYSNFLEIRIEKNFTPEDLFKLSFKFIKGNVEFSFKWGSLVFVTALFSFSSYQIISVISSFIQNFIQNVFSIFFVKFFKISEYPEEDFKKVKLSDAFRCCSSNAFGLMLGMLAFWLILGLLLLLFIFLLKEAGWILLGLSILWFLYVYPFIIGLASKGSGFSYGFFAPFKTIFSFSKTFSANYIKIGTYWLFVSAIAIIVGILLAATIVGIPLALMIFLWLTIYSGGLAYLSLKAFEDERNT